Protein AF-0000000080666700 (afdb_homodimer)

Foldseek 3Di:
DVLVVLVVQLVVDPDPVSVVVSVVCSVVVVCVVLVVQVVPDPDPVSCVVSVVVVVVVVVVVVVVVVVVVVVLVVVQVVLVVVLCVLVVDDPVCCVVVVVLCCCVPPVVVVVCVLQVPPVPPPDPPPPPDDPDDDDDDPPVVPPPNSPRPCSVVVCVVSVVVSVD/DVLVVLVVQLVVDPDPVSVVVSVVCSVVVVCVV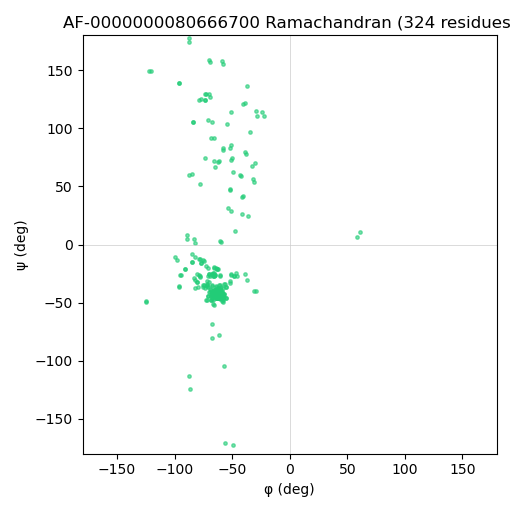LVVQVVPDPDPVSCVVSVVVVVVVVVVVVVVVVVVVVVLVVVQVVLVVVLVVLVVDDPVCCVVVVVLCCCVPPVVVVVCVLQVPPVPDPPDPPPPPPDDDDDDPPPVVPPPNSPNPCSVVVCVVSVVVSVD

Solvent-accessible surface area (backbone atoms only — not comparable to full-atom values): 18292 Å² total; per-residue (Å²): 114,80,46,54,57,29,54,53,50,33,71,71,47,87,47,62,69,58,34,54,50,24,42,52,48,27,26,49,48,51,29,50,53,52,44,51,52,57,69,67,40,87,47,79,76,54,44,50,60,53,46,52,50,53,41,53,51,45,49,52,41,49,53,50,41,52,53,30,49,53,43,43,58,49,36,51,46,43,44,39,41,50,38,26,54,61,66,52,48,58,76,70,51,64,74,38,59,73,46,45,49,43,42,65,68,46,49,46,55,49,51,38,57,59,68,65,46,60,83,80,69,77,65,84,80,67,79,78,74,77,50,79,54,72,87,65,78,82,76,70,74,55,55,36,20,60,47,59,45,58,62,56,63,64,38,43,62,61,55,47,59,69,72,99,113,80,45,54,57,30,54,52,49,33,70,72,45,85,48,64,70,58,34,52,48,22,43,51,48,26,28,49,49,50,31,52,51,50,44,50,54,59,69,67,40,86,47,77,75,52,42,50,61,53,47,51,50,53,41,52,52,46,50,52,42,48,53,49,42,51,53,31,50,52,42,43,58,50,35,51,47,43,43,37,40,50,34,25,53,61,68,52,48,58,77,72,50,64,75,38,59,74,45,46,50,42,42,65,68,46,49,47,55,48,50,36,56,57,69,66,46,67,85,74,75,80,67,82,80,67,79,77,72,77,67,74,54,69,84,57,78,81,77,72,74,50,53,39,23,60,49,57,46,59,63,56,63,62,37,42,62,61,54,48,59,68,73,100

Secondary structure (DSSP, 8-state):
-THHHHHHHHHH---HHHHHHHHHHHHHHHHHHHHHHHHT--STTHHHHHHHHHHHHHHHHHHHHHHHHHHHHHHHHHHHHHHHHHHHS-GGGGG-HHHHHHIIIIIHHHHHHHHT--SS-----------------------------HHHHH-HHHHHHHH-/-THHHHHHHHHH---HHHHHHHHHHHHHHHHHHHHHHHHT--STTHHHHHHHHHHHHHHHHHHHHHHHHHHHHHHHHHHHHHHHHHHHS-GGGGG-HHHHHHIIIIIHHHHHHHHT--SS------------S----------------HHHHH-HHHHHHHH-

Radius of gyration: 23.57 Å; Cα contacts (8 Å, |Δi|>4): 306; chains: 2; bounding box: 50×78×48 Å

Organism: Caenorhabditis japonica (NCBI:txid281687)

Structure (mmCIF, N/CA/C/O backbone):
data_AF-0000000080666700-model_v1
#
loop_
_entity.id
_entity.type
_entity.pdbx_description
1 polymer 'Uncharacterized protein'
#
loop_
_atom_site.group_PDB
_atom_site.id
_atom_site.type_symbol
_atom_site.label_atom_id
_atom_site.label_alt_id
_atom_site.label_comp_id
_atom_site.label_asym_id
_atom_site.label_entity_id
_atom_site.label_seq_id
_atom_site.pdbx_PDB_ins_code
_atom_site.Cartn_x
_atom_site.Cartn_y
_atom_site.Cartn_z
_atom_site.occupancy
_atom_site.B_iso_or_equiv
_atom_site.auth_seq_id
_atom_site.auth_comp_id
_atom_site.auth_asym_id
_atom_site.auth_atom_id
_atom_site.pdbx_PDB_model_num
ATOM 1 N N . MET A 1 1 ? -13.984 17.953 2.918 1 67.75 1 MET A N 1
ATOM 2 C CA . MET A 1 1 ? -13.227 19.141 2.543 1 67.75 1 MET A CA 1
ATOM 3 C C . MET A 1 1 ? -12.789 19.078 1.082 1 67.75 1 MET A C 1
ATOM 5 O O . MET A 1 1 ? -12.797 18 0.479 1 67.75 1 MET A O 1
ATOM 9 N N . HIS A 1 2 ? -12.648 20.281 0.416 1 76.94 2 HIS A N 1
ATOM 10 C CA . HIS A 1 2 ? -12.414 20.469 -1.011 1 76.94 2 HIS A CA 1
ATOM 11 C C . HIS A 1 2 ? -11.242 19.625 -1.497 1 76.94 2 HIS A C 1
ATOM 13 O O . HIS A 1 2 ? -11.281 19.078 -2.604 1 76.94 2 HIS A O 1
ATOM 19 N N . PHE A 1 3 ? -10.352 19.344 -0.539 1 86.44 3 PHE A N 1
ATOM 20 C CA . PHE A 1 3 ? -9.164 18.672 -1.067 1 86.44 3 PHE A CA 1
ATOM 21 C C . PHE A 1 3 ? -9.438 17.203 -1.322 1 86.44 3 PHE A C 1
ATOM 23 O O . PHE A 1 3 ? -8.703 16.547 -2.068 1 86.44 3 PHE A O 1
ATOM 30 N N . GLN A 1 4 ? -10.602 16.656 -0.81 1 89.31 4 GLN A N 1
ATOM 31 C CA . GLN A 1 4 ? -10.961 15.25 -0.984 1 89.31 4 GLN A CA 1
ATOM 32 C C . GLN A 1 4 ? -11.242 14.93 -2.451 1 89.31 4 GLN A C 1
ATOM 34 O O . GLN A 1 4 ? -11.055 13.789 -2.891 1 89.31 4 GLN A O 1
ATOM 39 N N . ILE A 1 5 ? -11.656 16.016 -3.104 1 92.69 5 ILE A N 1
ATOM 40 C CA . ILE A 1 5 ? -11.945 15.828 -4.52 1 92.69 5 ILE A CA 1
ATOM 41 C C . ILE A 1 5 ? -10.648 15.523 -5.27 1 92.69 5 ILE A C 1
ATOM 43 O O . ILE A 1 5 ? -10.633 14.703 -6.191 1 92.69 5 ILE A O 1
ATOM 47 N N . TYR A 1 6 ? -9.547 16.156 -4.832 1 92.94 6 TYR A N 1
ATOM 48 C CA . TYR A 1 6 ? -8.266 15.945 -5.496 1 92.94 6 TYR A CA 1
ATOM 49 C C . TYR A 1 6 ? -7.719 14.555 -5.191 1 92.94 6 TYR A C 1
ATOM 51 O O . TYR A 1 6 ? -7.125 13.914 -6.059 1 92.94 6 TYR A O 1
ATOM 59 N N . LYS A 1 7 ? -7.98 14.078 -4.008 1 91 7 LYS A N 1
ATOM 60 C CA . LYS A 1 7 ? -7.578 12.727 -3.645 1 91 7 LYS A CA 1
ATOM 61 C C . LYS A 1 7 ? -8.312 11.688 -4.496 1 91 7 LYS A C 1
ATOM 63 O O . LYS A 1 7 ? -7.707 10.719 -4.957 1 91 7 LYS A O 1
ATOM 68 N N . ARG A 1 8 ? -9.594 11.906 -4.652 1 91 8 ARG A N 1
ATOM 69 C CA . ARG A 1 8 ? -10.406 11 -5.457 1 91 8 ARG A CA 1
ATOM 70 C C . ARG A 1 8 ? -9.945 10.984 -6.91 1 91 8 ARG A C 1
ATOM 72 O O . ARG A 1 8 ? -9.828 9.922 -7.52 1 91 8 ARG A O 1
ATOM 79 N N . LEU A 1 9 ? -9.641 12.195 -7.426 1 92.06 9 LEU A N 1
ATOM 80 C CA . LEU A 1 9 ? -9.18 12.305 -8.805 1 92.06 9 LEU A CA 1
ATOM 81 C C . LEU A 1 9 ? -7.828 11.633 -8.992 1 92.06 9 LEU A C 1
ATOM 83 O O . LEU A 1 9 ? -7.582 10.984 -10.008 1 92.06 9 LEU A O 1
ATOM 87 N N . TYR A 1 10 ? -6.98 11.82 -7.988 1 91.12 10 TYR A N 1
ATOM 88 C CA . TYR A 1 10 ? -5.684 11.156 -7.996 1 91.12 10 TYR A CA 1
ATOM 89 C C . TYR A 1 10 ? -5.844 9.648 -8.148 1 91.12 10 TYR A C 1
ATOM 91 O O . TYR A 1 10 ? -5.164 9.031 -8.969 1 91.12 10 TYR A O 1
ATOM 99 N N . GLY A 1 11 ? -6.777 9.094 -7.367 1 88.12 11 GLY A N 1
ATOM 100 C CA . GLY A 1 11 ? -6.988 7.656 -7.391 1 88.12 11 GLY A CA 1
ATOM 101 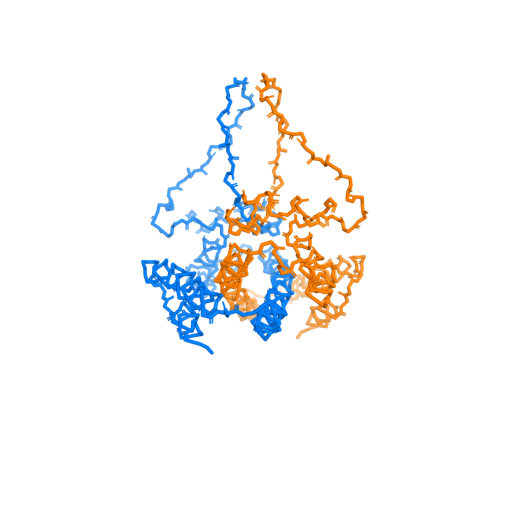C C . GLY A 1 11 ? -7.613 7.164 -8.68 1 88.12 11 GLY A C 1
ATOM 102 O O . GLY A 1 11 ? -7.41 6.016 -9.078 1 88.12 11 GLY A O 1
ATOM 103 N N . LYS A 1 12 ? -8.32 7.953 -9.383 1 88.81 12 LYS A N 1
ATOM 104 C CA . LYS A 1 12 ? -9.07 7.562 -10.57 1 88.81 12 LYS A CA 1
ATOM 105 C C . LYS A 1 12 ? -8.227 7.738 -11.836 1 88.81 12 LYS A C 1
ATOM 107 O O . LYS A 1 12 ? -8.555 7.188 -12.883 1 88.81 12 LYS A O 1
ATOM 112 N N . SER A 1 13 ? -7.191 8.578 -11.734 1 89.88 13 SER A N 1
ATOM 113 C CA . SER A 1 13 ? -6.41 8.914 -12.922 1 89.88 13 SER A CA 1
ATOM 114 C C . SER A 1 13 ? -5.16 8.047 -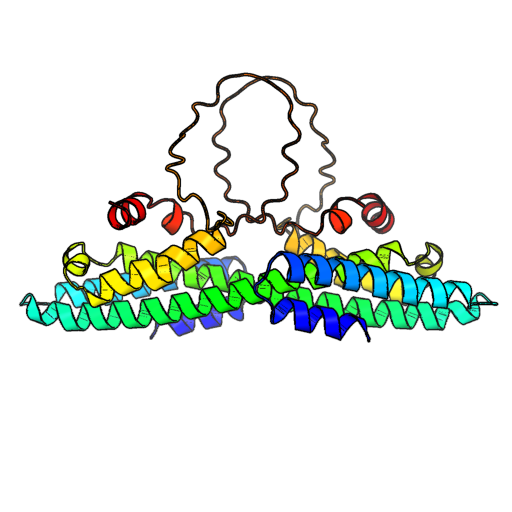13.023 1 89.88 13 SER A C 1
ATOM 116 O O . SER A 1 13 ? -4.5 7.781 -12.016 1 89.88 13 SER A O 1
ATOM 118 N N . GLU A 1 14 ? -4.879 7.641 -14.18 1 83.5 14 GLU A N 1
ATOM 119 C CA . GLU A 1 14 ? -3.645 6.906 -14.438 1 83.5 14 GLU A CA 1
ATOM 120 C C . GLU A 1 14 ? -2.572 7.824 -15.023 1 83.5 14 GLU A C 1
ATOM 122 O O . GLU A 1 14 ? -1.395 7.461 -15.062 1 83.5 14 GLU A O 1
ATOM 127 N N . GLU A 1 15 ? -2.928 9.023 -15.406 1 87.06 15 GLU A N 1
ATOM 128 C CA . GLU A 1 15 ? -1.996 9.969 -16 1 87.06 15 GLU A CA 1
ATOM 129 C C . GLU A 1 15 ? -1.123 10.641 -14.945 1 87.06 15 GLU A C 1
ATOM 131 O O . GLU A 1 15 ? -1.633 11.305 -14.047 1 87.06 15 GLU A O 1
ATOM 136 N N . GLU A 1 16 ? 0.163 10.492 -15.18 1 82.81 16 GLU A N 1
ATOM 137 C CA . GLU A 1 16 ? 1.125 11.008 -14.211 1 82.81 16 GLU A CA 1
ATOM 138 C C . GLU A 1 16 ? 0.969 12.516 -14.031 1 82.81 16 GLU A C 1
ATOM 140 O O . GLU A 1 16 ? 1.035 13.016 -12.906 1 82.81 16 GLU A O 1
ATOM 145 N N . ARG A 1 17 ? 0.781 13.148 -15.133 1 88.88 17 ARG A N 1
ATOM 146 C CA . ARG A 1 17 ? 0.639 14.594 -15.055 1 88.88 17 ARG A CA 1
ATOM 147 C C . ARG A 1 17 ? -0.549 14.984 -14.18 1 88.88 17 ARG A C 1
ATOM 149 O O . ARG A 1 17 ? -0.465 15.93 -13.391 1 88.88 17 ARG A O 1
ATOM 156 N N . VAL A 1 18 ? -1.63 14.273 -14.391 1 94.81 18 VAL A N 1
ATOM 157 C CA . VAL A 1 18 ? -2.838 14.539 -13.617 1 94.81 18 VAL A CA 1
ATOM 158 C C . VAL A 1 18 ? -2.598 14.203 -12.148 1 94.81 18 VAL A C 1
ATOM 160 O O . VAL A 1 18 ? -2.971 14.977 -11.258 1 94.81 18 VAL A O 1
ATOM 163 N N . ARG A 1 19 ? -1.881 13.141 -11.867 1 89.75 19 ARG A N 1
ATOM 164 C CA . ARG A 1 19 ? -1.611 12.703 -10.5 1 89.75 19 ARG A CA 1
ATOM 165 C C . ARG A 1 19 ? -0.717 13.695 -9.773 1 89.75 19 ARG A C 1
ATOM 167 O O . ARG A 1 19 ? -0.975 14.039 -8.617 1 89.75 19 ARG A O 1
ATOM 174 N N . VAL A 1 20 ? 0.26 14.195 -10.484 1 91 20 VAL A N 1
ATOM 175 C CA . VAL A 1 20 ? 1.157 15.195 -9.914 1 91 20 VAL A CA 1
ATOM 176 C C . VAL A 1 20 ? 0.383 16.484 -9.625 1 91 20 VAL A C 1
ATOM 178 O O . VAL A 1 20 ? 0.54 17.078 -8.555 1 91 20 VAL A O 1
ATOM 181 N N . ALA A 1 21 ? -0.475 16.906 -10.547 1 95 21 ALA A N 1
ATOM 182 C CA . ALA A 1 21 ? -1.292 18.094 -10.367 1 95 21 ALA A CA 1
ATOM 183 C C . ALA A 1 21 ? -2.227 17.953 -9.172 1 95 21 ALA A C 1
ATOM 185 O O . ALA A 1 21 ? -2.443 18.906 -8.422 1 95 21 ALA A O 1
ATOM 186 N N . CYS A 1 22 ? -2.785 16.734 -9.047 1 94.06 22 CYS A N 1
ATOM 187 C CA . CYS A 1 22 ? -3.693 16.484 -7.938 1 94.06 22 CYS A CA 1
ATOM 188 C C . CYS A 1 22 ? -2.967 16.594 -6.602 1 94.06 22 CYS A C 1
ATOM 190 O O . CYS A 1 22 ? -3.494 17.172 -5.652 1 94.06 22 CYS A O 1
ATOM 192 N N . ARG A 1 23 ? -1.753 16.078 -6.508 1 90.94 23 ARG A N 1
ATOM 193 C CA . ARG A 1 23 ? -0.972 16.172 -5.281 1 90.94 23 ARG A CA 1
ATOM 194 C C . ARG A 1 23 ? -0.66 17.609 -4.938 1 90.94 23 ARG A C 1
ATOM 196 O O . ARG A 1 23 ? -0.834 18.047 -3.793 1 90.94 23 ARG A O 1
ATOM 203 N N . ALA A 1 24 ? -0.222 18.406 -5.914 1 93.56 24 ALA A N 1
ATOM 204 C CA . ALA A 1 24 ? 0.064 19.828 -5.711 1 93.56 24 ALA A CA 1
ATOM 205 C C . ALA A 1 24 ? -1.19 20.578 -5.277 1 93.56 24 ALA A C 1
ATOM 207 O O . ALA A 1 24 ? -1.148 21.375 -4.34 1 93.56 24 ALA A O 1
ATOM 208 N N . ALA A 1 25 ? -2.295 20.312 -5.941 1 95.94 25 ALA A N 1
ATOM 209 C CA . ALA A 1 25 ? -3.555 20.984 -5.625 1 95.94 25 ALA A CA 1
ATOM 210 C C . ALA A 1 25 ? -4.008 20.656 -4.207 1 95.94 25 ALA A C 1
ATOM 212 O O . ALA A 1 25 ? -4.57 21.5 -3.516 1 95.94 25 ALA A O 1
ATOM 213 N N . THR A 1 26 ? -3.848 19.406 -3.781 1 94.62 26 THR A N 1
ATOM 214 C CA . THR A 1 26 ? -4.18 19.016 -2.418 1 94.62 26 THR A CA 1
ATOM 215 C C . THR A 1 26 ? -3.398 19.844 -1.406 1 94.62 26 THR A C 1
ATOM 217 O O . THR A 1 26 ? -3.982 20.438 -0.498 1 94.62 26 THR A O 1
ATOM 220 N N . THR A 1 27 ? -2.082 19.953 -1.664 1 92.69 27 THR A N 1
ATOM 221 C CA . THR A 1 27 ? -1.215 20.703 -0.764 1 92.69 27 THR A CA 1
ATOM 222 C C . THR A 1 27 ? -1.578 22.188 -0.775 1 92.69 27 THR A C 1
ATOM 224 O O . THR A 1 27 ? -1.715 22.797 0.282 1 92.69 27 THR A O 1
ATOM 227 N N . GLN A 1 28 ? -1.821 22.672 -1.905 1 95.19 28 GLN A N 1
ATOM 228 C CA . GLN A 1 28 ? -2.121 24.094 -2.055 1 95.19 28 GLN A CA 1
ATOM 229 C C . GLN A 1 28 ? -3.469 24.438 -1.428 1 95.19 28 GLN A C 1
ATOM 231 O O . GLN A 1 28 ? -3.6 25.453 -0.75 1 95.19 28 GLN A O 1
ATOM 236 N N . SER A 1 29 ? -4.441 23.688 -1.712 1 96.5 29 SER A N 1
ATOM 237 C CA . SER A 1 29 ? -5.785 23.922 -1.192 1 96.5 29 SER A CA 1
ATOM 238 C C . SER A 1 29 ? -5.801 23.891 0.332 1 96.5 29 SER A C 1
ATOM 240 O O . SER A 1 29 ? -6.398 24.766 0.969 1 96.5 29 SER A O 1
ATOM 242 N N . LEU A 1 30 ? -5.164 22.969 0.904 1 95.31 30 LEU A N 1
ATOM 243 C CA . LEU A 1 30 ? -5.125 22.812 2.354 1 95.31 30 LEU A CA 1
ATOM 244 C C . LEU A 1 30 ? -4.367 23.953 3.004 1 95.31 30 LEU A C 1
ATOM 246 O O . LEU A 1 30 ? -4.84 24.547 3.975 1 95.31 30 LEU A O 1
ATOM 250 N N . SER A 1 31 ? -3.213 24.266 2.434 1 94.25 31 SER A N 1
ATOM 251 C CA . SER A 1 31 ? -2.402 25.359 2.969 1 94.25 31 SER A CA 1
ATOM 252 C C . SER A 1 31 ? -3.156 26.688 2.92 1 94.25 31 SER A C 1
ATOM 254 O O . SER A 1 31 ? -3.184 27.422 3.904 1 94.25 31 SER A O 1
ATOM 256 N N . ALA A 1 32 ? -3.762 26.938 1.746 1 96.19 32 ALA A N 1
ATOM 257 C CA . ALA A 1 32 ? -4.512 28.172 1.592 1 96.19 32 ALA A CA 1
ATOM 258 C C . ALA A 1 32 ? -5.676 28.25 2.574 1 96.19 32 ALA A C 1
ATOM 260 O O . ALA A 1 32 ? -5.906 29.281 3.209 1 96.19 32 ALA A O 1
ATOM 261 N N . TYR A 1 33 ? -6.441 27.203 2.713 1 96.31 33 TYR A N 1
ATOM 262 C CA . TYR A 1 33 ? -7.609 27.156 3.582 1 96.31 33 TYR A CA 1
ATOM 263 C C . TYR A 1 33 ? -7.234 27.453 5.027 1 96.31 33 TYR A C 1
ATOM 265 O O . TYR A 1 33 ? -7.824 28.344 5.652 1 96.31 33 TYR A O 1
ATOM 273 N N . PHE A 1 34 ? -6.223 26.812 5.531 1 95.25 34 PHE A N 1
ATOM 274 C CA . PHE A 1 34 ? -5.891 26.984 6.941 1 95.25 34 PHE A CA 1
ATOM 275 C C . PHE A 1 34 ? -5.109 28.266 7.164 1 95.25 34 PHE A C 1
ATOM 277 O O . PHE A 1 34 ? -5.254 28.922 8.203 1 95.25 34 PHE A O 1
ATOM 284 N N . SER A 1 35 ? -4.266 28.688 6.152 1 95.56 35 SER A N 1
ATOM 285 C CA . SER A 1 35 ? -3.637 30 6.254 1 95.56 35 SER A CA 1
ATOM 286 C C . SER A 1 35 ? -4.68 31.109 6.398 1 95.56 35 SER A C 1
ATOM 288 O O . SER A 1 35 ? -4.527 32 7.227 1 95.56 35 SER A O 1
ATOM 290 N N . ASN A 1 36 ? -5.734 30.984 5.602 1 95.94 36 ASN A N 1
ATOM 291 C CA . ASN A 1 36 ? -6.82 31.969 5.652 1 95.94 36 ASN A CA 1
ATOM 292 C C . ASN A 1 36 ? -7.555 31.922 6.992 1 95.94 36 ASN A C 1
ATOM 294 O O . ASN A 1 36 ? -7.934 32.969 7.535 1 95.94 36 ASN A O 1
ATOM 298 N N . ARG A 1 37 ? -7.742 30.75 7.484 1 94.5 37 ARG A N 1
ATOM 299 C CA . ARG A 1 37 ? -8.422 30.594 8.766 1 94.5 37 ARG A CA 1
ATOM 300 C C . ARG A 1 37 ? -7.594 31.188 9.898 1 94.5 37 ARG A C 1
ATOM 302 O O . ARG A 1 37 ? -8.125 31.875 10.781 1 94.5 37 ARG A O 1
ATOM 309 N N . TYR A 1 38 ? -6.312 30.953 9.883 1 94.19 38 TYR A N 1
ATOM 310 C CA . TYR A 1 38 ? -5.434 31.516 10.898 1 94.19 38 TYR A CA 1
ATOM 311 C C . TYR A 1 38 ? -5.398 33.031 10.812 1 94.19 38 TYR A C 1
ATOM 313 O O . TYR A 1 38 ? -5.402 33.719 11.836 1 94.19 38 TYR A O 1
ATOM 321 N N . ALA A 1 39 ? -5.375 33.531 9.594 1 94.56 39 ALA A N 1
ATOM 322 C CA . ALA A 1 39 ? -5.328 34.969 9.367 1 94.56 39 ALA A CA 1
ATOM 323 C C . ALA A 1 39 ? -6.609 35.656 9.859 1 94.56 39 ALA A C 1
ATOM 325 O O . ALA A 1 39 ? -6.59 36.812 10.258 1 94.56 39 ALA A O 1
ATOM 326 N N . ALA A 1 40 ? -7.695 34.906 9.883 1 95.06 40 ALA A N 1
ATOM 327 C CA . ALA A 1 40 ? -8.992 35.469 10.266 1 95.06 40 ALA A CA 1
ATOM 328 C C . ALA A 1 40 ? -9.164 35.469 11.781 1 95.06 40 ALA A C 1
ATOM 330 O O . ALA A 1 40 ? -10.117 36.062 12.305 1 95.06 40 ALA A O 1
ATOM 331 N N . CYS A 1 41 ? -8.203 34.812 12.445 1 93.19 41 CYS A N 1
ATOM 332 C CA . CYS A 1 41 ? -8.289 34.781 13.898 1 93.19 41 CYS A CA 1
ATOM 333 C C . CYS A 1 41 ? -7.914 36.125 14.492 1 93.19 41 CYS A C 1
ATOM 335 O O . CYS A 1 41 ? -6.84 36.656 14.195 1 93.19 41 CYS A O 1
ATOM 337 N N . GLU A 1 42 ? -8.789 36.75 15.305 1 91.62 42 GLU A N 1
ATOM 338 C CA . GLU A 1 42 ? -8.562 38.062 15.922 1 91.62 42 GLU A CA 1
ATOM 339 C C . GLU A 1 42 ? -8.023 37.906 17.344 1 91.62 42 GLU A C 1
ATOM 341 O O . GLU A 1 42 ? -7.246 38.75 17.797 1 91.62 42 GLU A O 1
ATOM 346 N N . ALA A 1 43 ? -8.469 36.906 18.062 1 91 43 ALA A N 1
ATOM 347 C CA . ALA A 1 43 ? -8.031 36.625 19.438 1 91 43 ALA A CA 1
ATOM 348 C C . ALA A 1 43 ? -7.457 35.219 19.531 1 91 43 ALA A C 1
ATOM 350 O O . ALA A 1 43 ? -7.812 34.312 18.734 1 91 43 ALA A O 1
ATOM 351 N N . PRO A 1 44 ? -6.523 35.031 20.406 1 86.06 44 PRO A N 1
ATOM 352 C CA . PRO A 1 44 ? -5.922 33.719 20.578 1 86.06 44 PRO A CA 1
ATOM 353 C C . PRO A 1 44 ? -6.961 32.594 20.797 1 86.06 44 PRO A C 1
ATOM 355 O O . PRO A 1 44 ? -6.75 31.469 20.375 1 86.06 44 PRO A O 1
ATOM 358 N N . GLN A 1 45 ? -8.078 32.969 21.438 1 89.75 45 GLN A N 1
ATOM 359 C CA . GLN A 1 45 ? -9.117 31.984 21.719 1 89.75 45 GLN A CA 1
ATOM 360 C C . GLN A 1 45 ? -9.773 31.484 20.422 1 89.75 45 GLN A C 1
ATOM 362 O O . GLN A 1 45 ? -10.273 30.359 20.359 1 89.75 45 GLN A O 1
ATOM 367 N N . ASP A 1 46 ? -9.719 32.312 19.344 1 92.5 46 ASP A N 1
ATOM 368 C CA . ASP A 1 46 ? -10.305 31.969 18.062 1 92.5 46 ASP A CA 1
ATOM 369 C C . ASP A 1 46 ? -9.5 30.859 17.391 1 92.5 46 ASP A C 1
ATOM 371 O O . ASP A 1 46 ? -10.039 30.078 16.609 1 92.5 46 ASP A O 1
ATOM 375 N N . ALA A 1 47 ? -8.211 30.812 17.734 1 92.81 47 ALA A N 1
ATOM 376 C CA . ALA A 1 47 ? -7.301 29.859 17.094 1 92.81 47 ALA A CA 1
ATOM 377 C C . ALA A 1 47 ? -7.582 28.438 17.578 1 92.81 47 ALA A C 1
ATOM 379 O O . ALA A 1 47 ? -7.23 27.469 16.891 1 92.81 47 ALA A O 1
ATOM 380 N N . ILE A 1 48 ? -8.258 28.328 18.703 1 93.44 48 ILE A N 1
ATOM 381 C CA . ILE A 1 48 ? -8.523 27.016 19.297 1 93.44 48 ILE A CA 1
ATOM 382 C C . ILE A 1 48 ? -9.398 26.203 18.344 1 93.44 48 ILE A C 1
ATOM 384 O O . ILE A 1 48 ? -9.156 25.016 18.141 1 93.44 48 ILE A O 1
ATOM 388 N N . ALA A 1 49 ? -10.383 26.891 17.766 1 93.94 49 ALA A N 1
ATOM 389 C CA . ALA A 1 49 ? -11.258 26.219 16.812 1 93.94 49 ALA A CA 1
ATOM 390 C C . ALA A 1 49 ? -10.469 25.703 15.617 1 93.94 49 ALA A C 1
ATOM 392 O O . ALA A 1 49 ? -10.742 24.609 15.109 1 93.94 49 ALA A O 1
ATOM 393 N N . VAL A 1 50 ? -9.516 26.469 15.148 1 95 50 VAL A N 1
ATOM 394 C CA . VAL A 1 50 ? -8.68 26.062 14.016 1 95 50 VAL A CA 1
ATOM 395 C C . VAL A 1 50 ? -7.801 24.891 14.414 1 95 50 VAL A C 1
ATOM 397 O O . VAL A 1 50 ? -7.68 23.922 13.664 1 95 50 VAL A O 1
ATOM 400 N N . TYR A 1 51 ? -7.262 24.969 15.648 1 94.38 51 TYR A N 1
ATOM 401 C CA . TYR A 1 51 ? -6.434 23.875 16.141 1 94.38 51 TYR A CA 1
ATOM 402 C C . TYR A 1 51 ? -7.219 22.562 16.172 1 94.38 51 TYR A C 1
ATOM 404 O O . TYR A 1 51 ? -6.703 21.516 15.789 1 94.38 51 TYR A O 1
ATOM 412 N N . MET A 1 52 ? -8.414 22.656 16.578 1 94.94 52 MET A N 1
ATOM 413 C CA . MET A 1 52 ? -9.258 21.469 16.688 1 94.94 52 MET A CA 1
ATOM 414 C C . MET A 1 52 ? -9.531 20.891 15.297 1 94.94 52 MET A C 1
ATOM 416 O O . MET A 1 52 ? -9.484 19.672 15.117 1 94.94 52 MET A O 1
ATOM 420 N N . ASP A 1 53 ? -9.773 21.797 14.344 1 94.88 53 ASP A N 1
ATOM 421 C CA . ASP A 1 53 ? -10.047 21.328 12.984 1 94.88 53 ASP A CA 1
ATOM 422 C C . ASP A 1 53 ? -8.805 20.688 12.367 1 94.88 53 ASP A C 1
ATOM 424 O O . ASP A 1 53 ? -8.891 19.672 11.695 1 94.88 53 ASP A O 1
ATOM 428 N N . VAL A 1 54 ? -7.652 21.312 12.562 1 95.19 54 VAL A N 1
ATOM 429 C CA . VAL A 1 54 ? -6.391 20.766 12.07 1 95.19 54 VAL A CA 1
ATOM 430 C C . VAL A 1 54 ? -6.145 19.406 12.695 1 95.19 54 VAL A C 1
ATOM 432 O O . VAL A 1 54 ? -5.77 18.453 12.008 1 95.19 54 VAL A O 1
ATOM 435 N N . GLY A 1 55 ? -6.402 19.312 13.977 1 96 55 GLY A N 1
ATOM 436 C CA . GLY A 1 55 ? -6.195 18.062 14.68 1 96 55 GLY A CA 1
ATOM 437 C C . GLY A 1 55 ? -7.07 16.938 14.156 1 96 55 GLY A C 1
ATOM 438 O O . GLY A 1 55 ? -6.598 15.82 13.945 1 96 55 GLY A O 1
ATOM 439 N N . LYS A 1 56 ? -8.281 17.25 13.977 1 96.31 56 LYS A N 1
ATOM 440 C CA . LYS A 1 56 ? -9.227 16.266 13.477 1 96.31 56 LYS A CA 1
ATOM 441 C C . LYS A 1 56 ? -8.82 15.75 12.094 1 96.31 56 LYS A C 1
ATOM 443 O O . LYS A 1 56 ? -8.852 14.547 11.836 1 96.31 56 LYS A O 1
ATOM 448 N N . LEU A 1 57 ? -8.469 16.672 11.273 1 95.62 57 LEU A N 1
ATOM 449 C CA . LEU A 1 57 ? -8.055 16.312 9.922 1 95.62 57 LEU A CA 1
ATOM 450 C C . LEU A 1 57 ? -6.77 15.5 9.938 1 95.62 57 LEU A C 1
ATOM 452 O O . LEU A 1 57 ? -6.648 14.508 9.211 1 95.62 57 LEU A O 1
ATOM 456 N N . LEU A 1 58 ? -5.891 15.898 10.766 1 94.31 58 LEU A N 1
ATOM 457 C CA . LEU A 1 58 ? -4.621 15.188 10.898 1 94.31 58 LEU A CA 1
ATOM 458 C C . LEU A 1 58 ? -4.848 13.758 11.375 1 94.31 58 LEU A C 1
ATOM 460 O O . LEU A 1 58 ? -4.246 12.82 10.844 1 94.31 58 LEU A O 1
ATOM 464 N N . GLU A 1 59 ? -5.691 13.648 12.289 1 96.38 59 GLU A N 1
ATOM 465 C CA . GLU A 1 59 ? -6.016 12.32 12.805 1 96.38 59 GLU A CA 1
ATOM 466 C C . GLU A 1 59 ? -6.602 11.43 11.711 1 96.38 59 GLU A C 1
ATOM 468 O O . GLU A 1 59 ? -6.234 10.258 11.594 1 96.38 59 GLU A O 1
ATOM 473 N N . GLU A 1 60 ? -7.48 11.93 10.953 1 95.44 60 GLU A N 1
ATOM 474 C CA . GLU A 1 60 ? -8.094 11.195 9.852 1 95.44 60 GLU A CA 1
ATOM 475 C C . GLU A 1 60 ? -7.055 10.773 8.82 1 95.44 60 GLU A C 1
ATOM 477 O O . GLU A 1 60 ? -7.09 9.656 8.32 1 95.44 60 GLU A O 1
ATOM 482 N N . LEU A 1 61 ? -6.207 11.664 8.5 1 93.94 61 LEU A N 1
ATOM 483 C CA . LEU A 1 61 ? -5.16 11.383 7.523 1 93.94 61 LEU A CA 1
ATOM 484 C C . LEU A 1 61 ? -4.207 10.312 8.039 1 93.94 61 LEU A C 1
ATOM 486 O O . LEU A 1 61 ? -3.785 9.438 7.285 1 93.94 61 LEU A O 1
ATOM 490 N N . CYS A 1 62 ? -3.912 10.398 9.352 1 92.25 62 CYS A N 1
ATOM 491 C CA . CYS A 1 62 ? -3.047 9.383 9.938 1 92.25 62 CYS A CA 1
ATOM 492 C C . CYS A 1 62 ? -3.701 8.008 9.875 1 92.25 62 CYS A C 1
ATOM 494 O O . CYS A 1 62 ? -3.047 7.016 9.547 1 92.25 62 CYS A O 1
ATOM 496 N N . ALA A 1 63 ? -4.953 7.996 10.188 1 93.5 63 ALA A N 1
ATOM 497 C CA . ALA A 1 63 ? -5.695 6.742 10.125 1 93.5 63 ALA A CA 1
ATOM 498 C C . ALA A 1 63 ? -5.688 6.176 8.703 1 93.5 63 ALA A C 1
ATOM 500 O O . ALA A 1 63 ? -5.551 4.965 8.516 1 93.5 63 ALA A O 1
ATOM 501 N N . GLU A 1 64 ? -5.789 7.023 7.738 1 90.81 64 GLU A N 1
ATOM 502 C CA . GLU A 1 64 ? -5.762 6.629 6.332 1 90.81 64 GLU A CA 1
ATOM 503 C C . GLU A 1 64 ? -4.418 6.02 5.957 1 90.81 64 GLU A C 1
ATOM 505 O O . GLU A 1 64 ? -4.363 4.973 5.309 1 90.81 64 GLU A O 1
ATOM 510 N N . VAL A 1 65 ? -3.404 6.613 6.328 1 88.38 65 VAL A N 1
ATOM 511 C CA . VAL A 1 65 ? -2.055 6.168 5.996 1 88.38 65 VAL A CA 1
ATOM 512 C C . VAL A 1 65 ? -1.767 4.836 6.688 1 88.38 65 VAL A C 1
ATOM 514 O O . VAL A 1 65 ? -1.161 3.941 6.094 1 88.38 65 VAL A O 1
ATOM 517 N N . GLU A 1 66 ? -2.197 4.742 7.898 1 88.25 66 GLU A N 1
ATOM 518 C CA . GLU A 1 66 ? -2.025 3.488 8.625 1 88.25 66 GLU A CA 1
ATOM 519 C C . GLU A 1 66 ? -2.707 2.332 7.895 1 88.25 66 GLU A C 1
ATOM 521 O O . GLU A 1 66 ? -2.135 1.249 7.766 1 88.25 66 GLU A O 1
ATOM 526 N N . GLN A 1 67 ? -3.875 2.582 7.473 1 88 67 GLN A N 1
ATOM 527 C CA . GLN A 1 67 ? -4.625 1.566 6.742 1 88 67 GLN A CA 1
ATOM 528 C C . GLN A 1 67 ? -3.92 1.185 5.445 1 88 67 GLN A C 1
ATOM 530 O O . GLN A 1 67 ? -3.803 0.001 5.121 1 88 67 GLN A O 1
ATOM 535 N N . MET A 1 68 ? -3.463 2.172 4.695 1 83.69 68 MET A N 1
ATOM 536 C CA . MET A 1 68 ? -2.756 1.941 3.438 1 83.69 68 MET A CA 1
ATOM 537 C C . MET A 1 68 ? -1.455 1.183 3.676 1 83.69 68 MET A C 1
ATOM 539 O O . MET A 1 68 ? -1.079 0.321 2.879 1 83.69 68 MET A O 1
ATOM 543 N N . SER A 1 69 ? -0.801 1.528 4.766 1 80.31 69 SER A N 1
ATOM 544 C CA . SER A 1 69 ? 0.452 0.863 5.105 1 80.31 69 SER A CA 1
ATOM 545 C C . SER A 1 69 ? 0.228 -0.612 5.418 1 80.31 69 SER A C 1
ATOM 547 O O . SER A 1 69 ? 1.037 -1.462 5.043 1 80.31 69 SER A O 1
ATOM 549 N N . SER A 1 70 ? -0.817 -0.877 6.105 1 83.56 70 SER A N 1
ATOM 550 C CA . SER A 1 70 ? -1.146 -2.262 6.434 1 83.56 70 SER A CA 1
ATOM 551 C C . SER A 1 70 ? -1.399 -3.08 5.172 1 83.56 70 SER A C 1
ATOM 553 O O . SER A 1 70 ? -0.979 -4.234 5.078 1 83.56 70 SER A O 1
ATOM 555 N N . SER A 1 71 ? -2.068 -2.484 4.27 1 81.94 71 SER A N 1
ATOM 556 C CA . SER A 1 71 ? -2.316 -3.146 2.994 1 81.94 71 SER A CA 1
ATOM 557 C C . SER A 1 71 ? -1.011 -3.439 2.262 1 81.94 71 SER A C 1
ATOM 559 O O . SER A 1 71 ? -0.859 -4.5 1.652 1 81.94 71 SER A O 1
ATOM 561 N N . HIS A 1 72 ? -0.191 -2.604 2.354 1 74.75 72 HIS A N 1
ATOM 562 C CA . HIS A 1 72 ? 1.105 -2.754 1.702 1 74.75 72 HIS A CA 1
ATOM 563 C C . HIS A 1 72 ? 1.882 -3.932 2.285 1 74.75 72 HIS A C 1
ATOM 565 O O . HIS A 1 72 ? 2.516 -4.688 1.547 1 74.75 72 HIS A O 1
ATOM 571 N N . GLU A 1 73 ? 1.842 -4.016 3.561 1 78.62 73 GLU A N 1
ATOM 572 C CA . GLU A 1 73 ? 2.531 -5.133 4.195 1 78.62 73 GLU A CA 1
ATOM 573 C C . GLU A 1 73 ? 1.96 -6.469 3.729 1 78.62 73 GLU A C 1
ATOM 575 O O . GLU A 1 73 ? 2.697 -7.445 3.578 1 78.62 73 GLU A O 1
ATOM 580 N N . GLN A 1 74 ? 0.77 -6.457 3.525 1 84.94 74 GLN A N 1
ATOM 581 C CA . GLN A 1 74 ? 0.114 -7.672 3.051 1 84.94 74 GLN A CA 1
ATOM 582 C C . GLN A 1 74 ? 0.566 -8.023 1.636 1 84.94 74 GLN A C 1
ATOM 584 O O . GLN A 1 74 ? 0.523 -9.188 1.236 1 84.94 74 GLN A O 1
ATOM 589 N N . CYS A 1 75 ? 0.987 -7.07 0.902 1 84.94 75 CYS A N 1
ATOM 590 C CA . CYS A 1 75 ? 1.498 -7.277 -0.448 1 84.94 75 CYS A CA 1
ATOM 591 C C . CYS A 1 75 ? 2.709 -8.203 -0.436 1 84.94 75 CYS A C 1
ATOM 593 O O . CYS A 1 75 ? 2.908 -8.984 -1.368 1 84.94 75 CYS A O 1
ATOM 595 N N . LEU A 1 76 ? 3.426 -8.242 0.646 1 83.5 76 LEU A N 1
ATOM 596 C CA . LEU A 1 76 ? 4.621 -9.078 0.766 1 83.5 76 LEU A CA 1
ATOM 597 C C . LEU A 1 76 ? 4.262 -10.555 0.708 1 83.5 76 LEU A C 1
ATOM 599 O O . LEU A 1 76 ? 4.941 -11.336 0.042 1 83.5 76 LEU A O 1
ATOM 603 N N . VAL A 1 77 ? 3.221 -10.883 1.332 1 90.62 77 VAL A N 1
ATOM 604 C CA . VAL A 1 77 ? 2.773 -12.273 1.35 1 90.62 77 VAL A CA 1
ATOM 605 C C . VAL A 1 77 ? 2.33 -12.688 -0.051 1 90.62 77 VAL A C 1
ATOM 607 O O . VAL A 1 77 ? 2.637 -13.797 -0.501 1 90.62 77 VAL A O 1
ATOM 610 N N . SER A 1 78 ? 1.621 -11.797 -0.699 1 91.69 78 SER A N 1
ATOM 611 C CA . SER A 1 78 ? 1.175 -12.078 -2.059 1 91.69 78 SER A CA 1
ATOM 612 C C . SER A 1 78 ? 2.357 -12.219 -3.012 1 91.69 78 SER A C 1
ATOM 614 O O . SER A 1 78 ? 2.35 -13.078 -3.895 1 91.69 78 SER A O 1
ATOM 616 N N . LEU A 1 79 ? 3.352 -11.477 -2.797 1 86.88 79 LEU A N 1
ATOM 617 C CA . LEU A 1 79 ? 4.559 -11.562 -3.613 1 86.88 79 LEU A CA 1
ATOM 618 C C . LEU A 1 79 ? 5.305 -12.867 -3.342 1 86.88 79 LEU A C 1
ATOM 620 O O . LEU A 1 79 ? 5.777 -13.523 -4.273 1 86.88 79 LEU A O 1
ATOM 624 N N . ASP A 1 80 ? 5.383 -13.25 -2.137 1 88.81 80 ASP A N 1
ATOM 625 C CA . ASP A 1 80 ? 5.938 -14.547 -1.781 1 88.81 80 ASP A CA 1
ATOM 626 C C . ASP A 1 80 ? 5.172 -15.68 -2.469 1 88.81 80 ASP A C 1
ATOM 628 O O . ASP A 1 80 ? 5.773 -16.625 -2.977 1 88.81 80 ASP A O 1
ATOM 632 N N . ALA A 1 81 ? 3.908 -15.523 -2.4 1 93.06 81 ALA A N 1
ATOM 633 C CA . ALA A 1 81 ? 3.055 -16.531 -3.021 1 93.06 81 ALA A CA 1
ATOM 634 C C . ALA A 1 81 ? 3.303 -16.609 -4.523 1 93.06 81 ALA A C 1
ATOM 636 O O . ALA A 1 81 ? 3.414 -17.703 -5.086 1 93.06 81 ALA A O 1
ATOM 637 N N . ILE A 1 82 ? 3.373 -15.562 -5.223 1 91.56 82 ILE A N 1
ATOM 638 C CA . ILE A 1 82 ? 3.67 -15.508 -6.648 1 91.56 82 ILE A CA 1
ATOM 639 C C . ILE A 1 82 ? 5.02 -16.172 -6.922 1 91.56 82 ILE A C 1
ATOM 641 O O . ILE A 1 82 ? 5.137 -17.016 -7.812 1 91.56 82 ILE A O 1
ATOM 645 N N . CYS A 1 83 ? 5.977 -15.859 -6.121 1 86.44 83 CYS A N 1
ATOM 646 C CA . CYS A 1 83 ? 7.312 -16.422 -6.27 1 86.44 83 CYS A CA 1
ATOM 647 C C . CYS A 1 83 ? 7.285 -17.938 -6.078 1 86.44 83 CYS A C 1
ATOM 649 O O . CYS A 1 83 ? 7.906 -18.672 -6.844 1 86.44 83 CYS A O 1
ATOM 651 N N . ALA A 1 84 ? 6.625 -18.375 -5.082 1 91.56 84 ALA A N 1
ATOM 652 C CA . ALA A 1 84 ? 6.508 -19.797 -4.824 1 91.56 84 ALA A CA 1
ATOM 653 C C . ALA A 1 84 ? 5.887 -20.531 -6.016 1 91.56 84 ALA A C 1
ATOM 655 O O . ALA A 1 84 ? 6.367 -21.578 -6.426 1 91.56 84 ALA A O 1
ATOM 656 N N . LEU A 1 85 ? 4.805 -19.953 -6.617 1 93.31 85 LEU A N 1
ATOM 657 C CA . LEU A 1 85 ? 4.141 -20.547 -7.773 1 93.31 85 LEU A CA 1
ATOM 658 C C . LEU A 1 85 ? 5.094 -20.641 -8.961 1 93.31 85 LEU A C 1
ATOM 660 O O . LEU A 1 85 ? 5.188 -21.703 -9.602 1 93.31 85 LEU A O 1
ATOM 664 N N . LEU A 1 86 ? 5.82 -19.609 -9.188 1 87.31 86 LEU A N 1
ATOM 665 C CA . LEU A 1 86 ? 6.719 -19.547 -10.336 1 87.31 86 LEU A CA 1
ATOM 666 C C . LEU A 1 86 ? 7.91 -20.469 -10.141 1 87.31 86 LEU A C 1
ATOM 668 O O . LEU A 1 86 ? 8.383 -21.094 -11.094 1 87.31 86 LEU A O 1
ATOM 672 N N . THR A 1 87 ? 8.344 -20.562 -8.914 1 85.25 87 THR A N 1
ATOM 673 C CA . THR A 1 87 ? 9.5 -21.391 -8.609 1 85.25 87 THR A CA 1
ATOM 674 C C . THR A 1 87 ? 9.109 -22.875 -8.633 1 85.25 87 THR A C 1
ATOM 676 O O . THR A 1 87 ? 9.906 -23.719 -9.031 1 85.25 87 THR A O 1
ATOM 679 N N . THR A 1 88 ? 7.969 -23.156 -8.227 1 90.19 88 THR A N 1
ATOM 680 C CA . THR A 1 88 ? 7.508 -24.531 -8.125 1 90.19 88 THR A CA 1
ATOM 681 C C . THR A 1 88 ? 7.09 -25.062 -9.5 1 90.19 88 THR A C 1
ATOM 683 O O . THR A 1 88 ? 7.102 -26.266 -9.734 1 90.19 88 THR A O 1
ATOM 686 N N . SER A 1 89 ? 6.707 -24.203 -10.344 1 88.56 89 SER A N 1
ATOM 687 C CA . SER A 1 89 ? 6.254 -24.625 -11.664 1 88.56 89 SER A CA 1
ATOM 688 C C . SER A 1 89 ? 7.426 -25.062 -12.539 1 88.56 89 SER A C 1
ATOM 690 O O . SER A 1 89 ? 8.477 -24.422 -12.531 1 88.56 89 SER A O 1
ATOM 692 N N . ASN A 1 90 ? 7.348 -26.156 -13.117 1 78.12 90 ASN A N 1
ATOM 693 C CA . ASN A 1 90 ? 8.344 -26.656 -14.055 1 78.12 90 ASN A CA 1
ATOM 694 C C . ASN A 1 90 ? 8.328 -25.875 -15.359 1 78.12 90 ASN A C 1
ATOM 696 O O . ASN A 1 90 ? 7.324 -25.234 -15.695 1 78.12 90 ASN A O 1
ATOM 700 N N . LEU A 1 91 ? 9.438 -25.953 -16.047 1 78.69 91 LEU A N 1
ATOM 701 C CA . LEU A 1 91 ? 9.602 -25.188 -17.281 1 78.69 91 LEU A CA 1
ATOM 702 C C . LEU A 1 91 ? 8.609 -25.656 -18.344 1 78.69 91 LEU A C 1
ATOM 704 O O . LEU A 1 91 ? 8.336 -24.922 -19.297 1 78.69 91 LEU A O 1
ATOM 708 N N . LYS A 1 92 ? 8.102 -26.812 -18.188 1 82.62 92 LYS A N 1
ATOM 709 C CA . LYS A 1 92 ? 7.141 -27.344 -19.156 1 82.62 92 LYS A CA 1
ATOM 710 C C . LYS A 1 92 ? 5.875 -26.484 -19.188 1 82.62 92 LYS A C 1
ATOM 712 O O . LYS A 1 92 ? 5.129 -26.516 -20.156 1 82.62 92 LYS A O 1
ATOM 717 N N . ILE A 1 93 ? 5.605 -25.719 -18.141 1 89.44 93 ILE A N 1
ATOM 718 C CA . ILE A 1 93 ? 4.402 -24.891 -18.094 1 89.44 93 ILE A CA 1
ATOM 719 C C . ILE A 1 93 ? 4.484 -23.797 -19.156 1 89.44 93 ILE A C 1
ATOM 721 O O . ILE A 1 93 ? 3.461 -23.234 -19.547 1 89.44 93 ILE A O 1
ATOM 725 N N . LEU A 1 94 ? 5.672 -23.516 -19.625 1 86.31 94 LEU A N 1
ATOM 726 C CA . LEU A 1 94 ? 5.859 -22.453 -20.609 1 86.31 94 LEU A CA 1
ATOM 727 C C . LEU A 1 94 ? 5.395 -22.906 -21.984 1 86.31 94 LEU A C 1
ATOM 729 O O . LEU A 1 94 ? 5.273 -22.094 -22.906 1 86.31 94 LEU A O 1
ATOM 733 N N . THR A 1 95 ? 5.184 -24.203 -22.109 1 86 95 THR A N 1
ATOM 734 C CA . THR A 1 95 ? 4.598 -24.703 -23.344 1 86 95 THR A CA 1
ATOM 735 C C . THR A 1 95 ? 3.098 -24.438 -23.375 1 86 95 THR A C 1
ATOM 737 O O . THR A 1 95 ? 2.463 -24.562 -24.422 1 86 95 THR A O 1
ATOM 740 N N . HIS A 1 96 ? 2.455 -24.125 -22.25 1 90.06 96 HIS A N 1
ATOM 741 C CA . HIS A 1 96 ? 1.048 -23.766 -22.125 1 90.06 96 HIS A CA 1
ATOM 742 C C . HIS A 1 96 ? 0.826 -22.281 -22.406 1 90.06 96 HIS A C 1
ATOM 744 O O . HIS A 1 96 ? 1.041 -21.438 -21.531 1 90.06 96 HIS A O 1
ATOM 750 N N . GLN A 1 97 ? 0.27 -22.062 -23.578 1 91.5 97 GLN A N 1
ATOM 751 C CA . GLN A 1 97 ? 0.209 -20.703 -24.094 1 91.5 97 GLN A CA 1
ATOM 752 C C . GLN A 1 97 ? -0.593 -19.797 -23.172 1 91.5 97 GLN A C 1
ATOM 754 O O . GLN A 1 97 ? -0.203 -18.656 -22.922 1 91.5 97 GLN A O 1
ATOM 759 N N . PRO A 1 98 ? -1.702 -20.219 -22.656 1 92.38 98 PRO A N 1
ATOM 760 C CA . PRO A 1 98 ? -2.463 -19.359 -21.766 1 92.38 98 PRO A CA 1
ATOM 761 C C . PRO A 1 98 ? -1.643 -18.875 -20.562 1 92.38 98 PRO A C 1
ATOM 763 O O . PRO A 1 98 ? -1.804 -17.734 -20.109 1 92.38 98 PRO A O 1
ATOM 766 N N . PHE A 1 99 ? -0.774 -19.703 -20.094 1 91.25 99 PHE A N 1
ATOM 767 C CA . PHE A 1 99 ? 0.079 -19.297 -18.984 1 91.25 99 PHE A CA 1
ATOM 768 C C . PHE A 1 99 ? 1.107 -18.266 -19.438 1 91.25 99 PHE A C 1
ATOM 770 O O . PHE A 1 99 ? 1.353 -17.281 -18.75 1 91.25 99 PHE A O 1
ATOM 777 N N . VAL A 1 100 ? 1.696 -18.516 -20.547 1 89.12 100 VAL A N 1
ATOM 778 C CA . VAL A 1 100 ? 2.674 -17.578 -21.094 1 89.12 100 VAL A CA 1
ATOM 779 C C . VAL A 1 100 ? 2.021 -16.219 -21.297 1 89.12 100 VAL A C 1
ATOM 781 O O . VAL A 1 100 ? 2.611 -15.18 -20.969 1 89.12 100 VAL A O 1
ATOM 784 N N . ASN A 1 101 ? 0.811 -16.203 -21.812 1 90.31 101 ASN A N 1
ATOM 785 C CA . ASN A 1 101 ? 0.079 -14.961 -21.984 1 90.31 101 ASN A CA 1
ATOM 786 C C . ASN A 1 101 ? -0.109 -14.227 -20.656 1 90.31 101 ASN A C 1
ATOM 788 O O . ASN A 1 101 ? 0.01 -13 -20.594 1 90.31 101 ASN A O 1
ATOM 792 N N . LEU A 1 102 ? -0.399 -14.984 -19.641 1 91.88 102 LEU A N 1
ATOM 793 C CA . LEU A 1 102 ? -0.573 -14.414 -18.312 1 91.88 102 LEU A CA 1
ATOM 794 C C . LEU A 1 102 ? 0.715 -13.758 -17.828 1 91.88 102 LEU A C 1
ATOM 796 O O . LEU A 1 102 ? 0.682 -12.672 -17.234 1 91.88 102 LEU A O 1
ATOM 800 N N . LEU A 1 103 ? 1.843 -14.352 -18.062 1 87.5 103 LEU A N 1
ATOM 801 C CA . LEU A 1 103 ? 3.133 -13.797 -17.672 1 87.5 103 LEU A CA 1
ATOM 802 C C . LEU A 1 103 ? 3.367 -12.438 -18.328 1 87.5 103 LEU A C 1
ATOM 804 O O . LEU A 1 103 ? 3.736 -11.477 -17.656 1 87.5 103 LEU A O 1
ATOM 808 N N . TRP A 1 104 ? 3.008 -12.297 -19.625 1 85 104 TRP A N 1
ATOM 809 C CA . TRP A 1 104 ? 3.295 -11.094 -20.391 1 85 104 TRP A CA 1
ATOM 810 C C . TRP A 1 104 ? 2.25 -10.016 -20.141 1 85 104 TRP A C 1
ATOM 812 O O . TRP A 1 104 ? 2.574 -8.828 -20.109 1 85 104 TRP A O 1
ATOM 822 N N . GLU A 1 105 ? 1.114 -10.492 -19.844 1 90.69 105 GLU A N 1
ATOM 823 C CA . GLU A 1 105 ? 0.018 -9.531 -19.797 1 90.69 105 GLU A CA 1
ATOM 824 C C . GLU A 1 105 ? -0.209 -9.031 -18.375 1 90.69 105 GLU A C 1
ATOM 826 O O . GLU A 1 105 ? -0.717 -7.926 -18.156 1 90.69 105 GLU A O 1
ATOM 831 N N . LYS A 1 106 ? 0.141 -9.82 -17.406 1 89.5 106 LYS A N 1
ATOM 832 C CA . LYS A 1 106 ? -0.218 -9.453 -16.047 1 89.5 106 LYS A CA 1
ATOM 833 C C . LYS A 1 106 ? 1.016 -9.406 -15.148 1 89.5 106 LYS A C 1
ATOM 835 O O . LYS A 1 106 ? 1.269 -8.391 -14.484 1 89.5 106 LYS A O 1
ATOM 840 N N . VAL A 1 107 ? 1.818 -10.422 -15.195 1 85.12 107 VAL A N 1
ATOM 841 C CA . VAL A 1 107 ? 2.902 -10.555 -14.227 1 85.12 107 VAL A CA 1
ATOM 842 C C . VAL A 1 107 ? 3.998 -9.539 -14.539 1 85.12 107 VAL A C 1
ATOM 844 O O . VAL A 1 107 ? 4.402 -8.773 -13.664 1 85.12 107 VAL A O 1
ATOM 847 N N . CYS A 1 108 ? 4.34 -9.516 -15.789 1 81.81 108 CYS A N 1
ATOM 848 C CA . CYS A 1 108 ? 5.449 -8.633 -16.156 1 81.81 108 CYS A CA 1
ATOM 849 C C . CYS A 1 108 ? 5.074 -7.172 -15.945 1 81.81 108 CYS A C 1
ATOM 851 O O . CYS A 1 108 ? 5.82 -6.422 -15.312 1 81.81 108 CYS A O 1
ATOM 853 N N . PRO A 1 109 ? 4.016 -6.684 -16.438 1 83.38 109 PRO A N 1
ATOM 854 C CA . PRO A 1 109 ? 3.623 -5.297 -16.172 1 83.38 109 PRO A CA 1
ATOM 855 C C . PRO A 1 109 ? 3.529 -4.977 -14.688 1 83.38 109 PRO A C 1
ATOM 857 O O . PRO A 1 109 ? 3.902 -3.879 -14.266 1 83.38 109 PRO A O 1
ATOM 860 N N . LEU A 1 110 ? 3.086 -5.891 -13.898 1 83.56 110 LEU A N 1
ATOM 861 C CA . LEU A 1 110 ? 2.967 -5.691 -12.461 1 83.56 110 LEU A CA 1
ATOM 862 C C . LEU A 1 110 ? 4.34 -5.52 -11.82 1 83.56 110 LEU A C 1
ATOM 864 O O . LEU A 1 110 ? 4.543 -4.621 -11 1 83.56 110 LEU A O 1
ATOM 868 N N . ILE A 1 111 ? 5.234 -6.355 -12.219 1 74.25 111 ILE A N 1
ATOM 869 C CA . ILE A 1 111 ? 6.586 -6.297 -11.672 1 74.25 111 ILE A CA 1
ATOM 870 C C . ILE A 1 111 ? 7.254 -4.984 -12.078 1 74.25 111 ILE A C 1
ATOM 872 O O . ILE A 1 111 ? 7.902 -4.328 -11.258 1 74.25 111 ILE A O 1
ATOM 876 N N . ILE A 1 112 ? 7.074 -4.574 -13.266 1 74.12 112 ILE A N 1
ATOM 877 C CA . ILE A 1 112 ? 7.609 -3.314 -13.766 1 74.12 112 ILE A CA 1
ATOM 878 C C . ILE A 1 112 ? 7.043 -2.152 -12.945 1 74.12 112 ILE A C 1
ATOM 880 O O . ILE A 1 112 ? 7.777 -1.245 -12.555 1 74.12 112 ILE A O 1
ATOM 884 N N . LEU A 1 113 ? 5.777 -2.225 -12.727 1 74.56 113 LEU A N 1
ATOM 885 C CA . LEU A 1 113 ? 5.113 -1.206 -11.922 1 74.56 113 LEU A CA 1
ATOM 886 C C . LEU A 1 113 ? 5.711 -1.14 -10.523 1 74.56 113 LEU A C 1
ATOM 888 O O . LEU A 1 113 ? 5.984 -0.051 -10.016 1 74.56 113 LEU A O 1
ATOM 892 N N . LEU A 1 114 ? 5.961 -2.221 -9.922 1 70.56 114 LEU A N 1
ATOM 893 C CA . LEU A 1 114 ? 6.441 -2.312 -8.547 1 70.56 114 LEU A CA 1
ATOM 894 C C . LEU A 1 114 ? 7.891 -1.849 -8.445 1 70.56 114 LEU A C 1
ATOM 896 O O . LEU A 1 114 ? 8.297 -1.284 -7.43 1 70.56 114 LEU A O 1
ATOM 900 N N . LEU A 1 115 ? 8.57 -2.057 -9.43 1 61.94 115 LEU A N 1
ATOM 901 C CA . LEU A 1 115 ? 9.977 -1.669 -9.453 1 61.94 115 LEU A CA 1
ATOM 902 C C . LEU A 1 115 ? 10.125 -0.197 -9.828 1 61.94 115 LEU A C 1
ATOM 904 O O . LEU A 1 115 ? 11.18 0.397 -9.609 1 61.94 115 LEU A O 1
ATOM 908 N N . GLY A 1 116 ? 9 0.528 -9.984 1 56.44 116 GLY A N 1
ATOM 909 C CA . GLY A 1 116 ? 9.062 1.923 -10.391 1 56.44 116 GLY A CA 1
ATOM 910 C C . GLY A 1 116 ? 9.758 2.127 -11.727 1 56.44 116 GLY A C 1
ATOM 911 O O . GLY A 1 116 ? 10.352 3.178 -11.961 1 56.44 116 GLY A O 1
ATOM 912 N N . ILE A 1 117 ? 10.117 1.175 -12.461 1 45.69 117 ILE A N 1
ATOM 913 C CA . ILE A 1 117 ? 10.719 1.286 -13.789 1 45.69 117 ILE A CA 1
ATOM 914 C C . ILE A 1 117 ? 9.688 1.841 -14.773 1 45.69 117 ILE A C 1
ATOM 916 O O . ILE A 1 117 ? 8.586 1.31 -14.891 1 45.69 117 ILE A O 1
ATOM 920 N N . PRO A 1 118 ? 9.93 3.189 -15.117 1 42.75 118 PRO A N 1
ATOM 921 C CA . PRO A 1 118 ? 9.008 3.707 -16.141 1 42.75 118 PRO A CA 1
ATOM 922 C C . PRO A 1 118 ? 8.703 2.686 -17.219 1 42.75 118 PRO A C 1
ATOM 924 O O . PRO A 1 118 ? 9.539 1.838 -17.531 1 42.75 118 PRO A O 1
ATOM 927 N N . GLN A 1 119 ? 7.426 2.379 -17.375 1 41.16 119 GLN A N 1
ATOM 928 C CA . GLN A 1 119 ? 7.031 1.53 -18.5 1 41.16 119 GLN A CA 1
ATOM 929 C C . GLN A 1 119 ? 7.855 1.839 -19.75 1 41.16 119 GLN A C 1
ATOM 931 O O . GLN A 1 119 ? 7.816 1.091 -20.719 1 41.16 119 GLN A O 1
ATOM 936 N N . LYS A 1 120 ? 8.352 3.07 -20.016 1 38.5 120 LYS A N 1
ATOM 937 C CA . LYS A 1 120 ? 8.977 3.225 -21.328 1 38.5 120 LYS A CA 1
ATOM 938 C C . LYS A 1 120 ? 10.172 2.287 -21.469 1 38.5 120 LYS A C 1
ATOM 940 O O . LYS A 1 120 ? 10.391 1.71 -22.547 1 38.5 120 LYS A O 1
ATOM 945 N N . GLY A 1 121 ? 11.406 2.746 -20.766 1 32.31 121 GLY A N 1
ATOM 946 C CA . GLY A 1 121 ? 12.695 2.154 -21.078 1 32.31 121 GLY A CA 1
ATOM 947 C C . GLY A 1 121 ? 12.906 0.797 -20.438 1 32.31 121 GLY A C 1
ATOM 948 O O . GLY A 1 121 ? 13.344 0.711 -19.281 1 32.31 121 GLY A O 1
ATOM 949 N N . MET A 1 122 ? 12.188 -0.072 -20.516 1 33.09 122 MET A N 1
ATOM 950 C CA . MET A 1 122 ? 12.641 -1.427 -20.203 1 33.09 122 MET A CA 1
ATOM 951 C C . MET A 1 122 ? 14.031 -1.679 -20.781 1 33.09 122 MET A C 1
ATOM 953 O O . MET A 1 122 ? 14.172 -2.328 -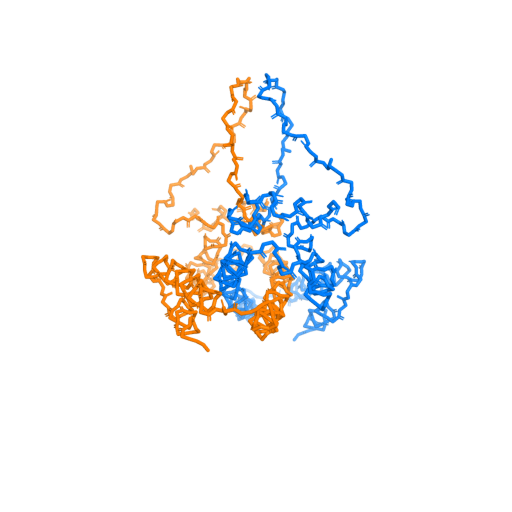21.812 1 33.09 122 MET A O 1
ATOM 957 N N . SER A 1 123 ? 14.945 -0.61 -21.016 1 27.61 123 SER A N 1
ATOM 958 C CA . SER A 1 123 ? 16.266 -1.136 -21.359 1 27.61 123 SER A CA 1
ATOM 959 C C . SER A 1 123 ? 16.812 -2.027 -20.25 1 27.61 123 SER A C 1
ATOM 961 O O . SER A 1 123 ? 16.375 -1.928 -19.094 1 27.61 123 SER A O 1
ATOM 963 N N . SER A 1 124 ? 17.797 -2.963 -20.594 1 29.55 124 SER A N 1
ATOM 964 C CA . SER A 1 124 ? 18.672 -4.02 -20.078 1 29.55 124 SER A CA 1
ATOM 965 C C . SER A 1 124 ? 19.453 -3.549 -18.859 1 29.55 124 SER A C 1
ATOM 967 O O . SER A 1 124 ? 20.578 -3.068 -19 1 29.55 124 SER A O 1
ATOM 969 N N . SER A 1 125 ? 19.109 -2.723 -18.062 1 29.42 125 SER A N 1
ATOM 970 C CA . SER A 1 125 ? 20.156 -2.311 -17.125 1 29.42 125 SER A CA 1
ATOM 971 C C . SER A 1 125 ? 20.641 -3.482 -16.281 1 29.42 125 SER A C 1
ATOM 973 O O . SER A 1 125 ? 19.922 -3.93 -15.375 1 29.42 125 SER A O 1
ATOM 975 N N . GLY A 1 126 ? 21.422 -4.473 -16.922 1 28.67 126 GLY A N 1
ATOM 976 C CA . GLY A 1 126 ? 22.375 -5.406 -16.375 1 28.67 126 GLY A CA 1
ATOM 977 C C . GLY A 1 126 ? 23.344 -4.754 -15.398 1 28.67 126 GLY A C 1
ATOM 978 O O . GLY A 1 126 ? 24.312 -5.383 -14.961 1 28.67 126 GLY A O 1
ATOM 979 N N . SER A 1 127 ? 23.766 -3.508 -15.328 1 26.61 127 SER A N 1
ATOM 980 C CA . SER A 1 127 ? 25.125 -3.369 -14.82 1 26.61 127 SER A CA 1
ATOM 981 C C . SER A 1 127 ? 25.219 -3.746 -13.344 1 26.61 127 SER A C 1
ATOM 983 O O . SER A 1 127 ? 24.547 -3.133 -12.508 1 26.61 127 SER A O 1
ATOM 985 N N . VAL A 1 128 ? 25.531 -5.062 -13.031 1 28.81 128 VAL A N 1
ATOM 986 C CA . VAL A 1 128 ? 26.281 -5.484 -11.852 1 28.81 128 VAL A CA 1
ATOM 987 C C . VAL A 1 128 ? 27.469 -4.555 -11.641 1 28.81 128 VAL A C 1
ATOM 989 O O . VAL A 1 128 ? 28.438 -4.566 -12.414 1 28.81 128 VAL A O 1
ATOM 992 N N . SER A 1 129 ? 27.391 -3.281 -11.438 1 26.38 129 SER A N 1
ATOM 993 C CA . SER A 1 129 ? 28.562 -2.469 -11.156 1 26.38 129 SER A CA 1
ATOM 994 C C . SER A 1 129 ? 29.391 -3.076 -10.031 1 26.38 129 SER A C 1
ATOM 996 O O . SER A 1 129 ? 28.859 -3.512 -9.016 1 26.38 129 SER A O 1
ATOM 998 N N . LYS A 1 130 ? 30.703 -3.578 -10.289 1 24.75 130 LYS A N 1
ATOM 999 C CA . LYS A 1 130 ? 31.906 -3.686 -9.477 1 24.75 130 LYS A CA 1
ATOM 1000 C C . LYS A 1 130 ? 32.062 -2.479 -8.555 1 24.75 130 LYS A C 1
ATOM 1002 O O . LYS A 1 130 ? 31.75 -1.351 -8.945 1 24.75 130 LYS A O 1
ATOM 1007 N N . SER A 1 131 ? 32.438 -2.596 -7.207 1 26.66 131 SER A N 1
ATOM 1008 C CA . SER A 1 131 ? 32.781 -1.736 -6.078 1 26.66 131 SER A CA 1
ATOM 1009 C C . SER A 1 131 ? 33.781 -0.678 -6.473 1 26.66 131 SER A C 1
ATOM 1011 O O . SER A 1 131 ? 34.406 -0.032 -5.609 1 26.66 131 SER A O 1
ATOM 1013 N N . SER A 1 132 ? 34.188 -0.32 -7.699 1 25.14 132 SER A N 1
ATOM 1014 C CA . SER A 1 132 ? 35.344 0.522 -7.406 1 25.14 132 SER A CA 1
ATOM 1015 C C . SER A 1 132 ? 34.969 1.671 -6.477 1 25.14 132 SER A C 1
ATOM 1017 O O . SER A 1 132 ? 33.781 2.014 -6.348 1 25.14 132 SER A O 1
ATOM 1019 N N . GLU A 1 133 ? 35.938 2.701 -6.25 1 24.72 133 GLU A N 1
ATOM 1020 C CA . GLU A 1 133 ? 36.438 3.709 -5.328 1 24.72 133 GLU A CA 1
ATOM 1021 C C . GLU A 1 133 ? 35.438 4.84 -5.129 1 24.72 133 GLU A C 1
ATOM 1023 O O . GLU A 1 133 ? 35.188 5.246 -3.994 1 24.72 133 GLU A O 1
ATOM 1028 N N . SER A 1 134 ? 35.281 5.902 -6.027 1 25.17 134 SER A N 1
ATOM 1029 C CA . SER A 1 134 ? 35.469 7.262 -5.531 1 25.17 134 SER A CA 1
ATOM 1030 C C . SER A 1 134 ? 34.156 7.809 -4.973 1 25.17 134 SER A C 1
ATOM 1032 O O . SER A 1 134 ? 34.094 8.289 -3.84 1 25.17 134 SER A O 1
ATOM 1034 N N . GLY A 1 135 ? 33.5 8.977 -5.711 1 24.62 135 GLY A N 1
ATOM 1035 C CA . GLY A 1 135 ? 33.062 10.281 -5.246 1 24.62 135 GLY A CA 1
ATOM 1036 C C . GLY A 1 135 ? 31.641 10.273 -4.715 1 24.62 135 GLY A C 1
ATOM 1037 O O . GLY A 1 135 ? 30.891 9.328 -4.957 1 24.62 135 GLY A O 1
ATOM 1038 N N . GLU A 1 136 ? 31.016 11.555 -4.121 1 29.19 136 GLU A N 1
ATOM 1039 C CA . GLU A 1 136 ? 30.172 12.102 -3.064 1 29.19 136 GLU A CA 1
ATOM 1040 C C . GLU A 1 136 ? 28.703 12.125 -3.48 1 29.19 136 GLU A C 1
ATOM 1042 O O . GLU A 1 136 ? 27.859 12.688 -2.777 1 29.19 136 GLU A O 1
ATOM 1047 N N . GLU A 1 137 ? 28.234 11.609 -4.641 1 30.58 137 GLU A N 1
ATOM 1048 C CA . GLU A 1 137 ? 26.969 12.242 -5.035 1 30.58 137 GLU A CA 1
ATOM 1049 C C . GLU A 1 137 ? 25.844 11.844 -4.094 1 30.58 137 GLU A C 1
ATOM 1051 O O . GLU A 1 137 ? 25.75 10.688 -3.67 1 30.58 137 GLU A O 1
ATOM 1056 N N . PRO A 1 138 ? 25.062 12.938 -3.48 1 27.84 138 PRO A N 1
ATOM 1057 C CA . PRO A 1 138 ? 24.062 12.781 -2.418 1 27.84 138 PRO A CA 1
ATOM 1058 C C . PRO A 1 138 ? 22.844 11.977 -2.867 1 27.84 138 PRO A C 1
ATOM 1060 O O . PRO A 1 138 ? 22.219 12.312 -3.871 1 27.84 138 PRO A O 1
ATOM 1063 N N . VAL A 1 139 ? 22.828 10.789 -3.16 1 27.25 139 VAL A N 1
ATOM 1064 C CA . VAL A 1 139 ? 21.797 9.875 -3.609 1 27.25 139 VAL A CA 1
ATOM 1065 C C . VAL A 1 139 ? 20.594 9.938 -2.654 1 27.25 139 VAL A C 1
ATOM 1067 O O . VAL A 1 139 ? 20.672 9.43 -1.53 1 27.25 139 VAL A O 1
ATOM 1070 N N . GLY A 1 140 ? 20.125 11.18 -2.316 1 28.2 140 GLY A N 1
ATOM 1071 C CA . GLY A 1 140 ? 19.031 11.242 -1.356 1 28.2 140 GLY A CA 1
ATOM 1072 C C . GLY A 1 140 ? 17.781 10.516 -1.822 1 28.2 140 GLY A C 1
ATOM 1073 O O . GLY A 1 140 ? 16.688 10.727 -1.282 1 28.2 140 GLY A O 1
ATOM 1074 N N . GLU A 1 141 ? 17.797 9.852 -3.023 1 27.81 141 GLU A N 1
ATOM 1075 C CA . GLU A 1 141 ? 16.578 9.391 -3.678 1 27.81 141 GLU A CA 1
ATOM 1076 C C . GLU A 1 141 ? 15.797 8.438 -2.779 1 27.81 141 GLU A C 1
ATOM 1078 O O . GLU A 1 141 ? 16.344 7.453 -2.279 1 27.81 141 GLU A O 1
ATOM 1083 N N . GLY A 1 142 ? 15.008 8.883 -1.887 1 28.33 142 GLY A N 1
ATOM 1084 C CA . GLY A 1 142 ? 14.109 8.133 -1.026 1 28.33 142 GLY A CA 1
ATOM 1085 C C . GLY A 1 142 ? 13.383 7.012 -1.752 1 28.33 142 GLY A C 1
ATOM 1086 O O . GLY A 1 142 ? 12.273 7.207 -2.256 1 28.33 142 GLY A O 1
ATOM 1087 N N . GLN A 1 143 ? 13.945 6.211 -2.645 1 28.83 143 GLN A N 1
ATOM 1088 C CA . GLN A 1 143 ? 13.328 5.117 -3.389 1 28.83 143 GLN A CA 1
ATOM 1089 C C . GLN A 1 143 ? 12.594 4.16 -2.455 1 28.83 143 GLN A C 1
ATOM 1091 O O . GLN A 1 143 ? 13.18 3.65 -1.496 1 28.83 143 GLN A O 1
ATOM 1096 N N . MET A 1 144 ? 11.359 4.406 -2.094 1 29.84 144 MET A N 1
ATOM 1097 C CA . MET A 1 144 ? 10.555 3.367 -1.46 1 29.84 144 MET A CA 1
ATOM 1098 C C . MET A 1 144 ? 10.82 2.008 -2.098 1 29.84 144 MET A C 1
ATOM 1100 O O . MET A 1 144 ? 10.68 1.85 -3.312 1 29.84 144 MET A O 1
ATOM 1104 N N . ASP A 1 145 ? 11.789 1.29 -1.865 1 31 145 ASP A N 1
ATOM 1105 C CA . ASP A 1 145 ? 12.117 -0.06 -2.312 1 31 145 ASP A CA 1
ATOM 1106 C C . ASP A 1 145 ? 10.953 -1.016 -2.076 1 31 145 ASP A C 1
ATOM 1108 O O . ASP A 1 145 ? 10.5 -1.188 -0.941 1 31 145 ASP A O 1
ATOM 1112 N N . PHE A 1 146 ? 9.836 -0.984 -2.828 1 34.22 146 PHE A N 1
ATOM 1113 C CA . PHE A 1 146 ? 9.062 -2.221 -2.781 1 34.22 146 PHE A CA 1
ATOM 1114 C C . PHE A 1 146 ? 9.984 -3.426 -2.609 1 34.22 146 PHE A C 1
ATOM 1116 O O . PHE A 1 146 ? 10.852 -3.678 -3.449 1 34.22 146 PHE A O 1
ATOM 1123 N N . ALA A 1 147 ? 10.625 -3.576 -1.5 1 33.44 147 ALA A N 1
ATOM 1124 C CA . ALA A 1 147 ? 11.32 -4.844 -1.313 1 33.44 147 ALA A CA 1
ATOM 1125 C C . ALA A 1 147 ? 10.586 -5.984 -2.012 1 33.44 147 ALA A C 1
ATOM 1127 O O . ALA A 1 147 ? 9.578 -6.484 -1.502 1 33.44 147 ALA A O 1
ATOM 1128 N N . LEU A 1 148 ? 10.344 -5.914 -3.275 1 38.81 148 LEU A N 1
ATOM 1129 C CA . LEU A 1 148 ? 9.992 -7.176 -3.92 1 38.81 148 LEU A CA 1
ATOM 1130 C C . LEU A 1 148 ? 10.648 -8.352 -3.201 1 38.81 148 LEU A C 1
ATOM 1132 O O . LEU A 1 148 ? 11.758 -8.219 -2.672 1 38.81 148 LEU A O 1
ATOM 1136 N N . ALA A 1 149 ? 9.922 -9.258 -2.578 1 39.09 149 ALA A N 1
ATOM 1137 C CA . ALA A 1 149 ? 10.523 -10.484 -2.064 1 39.09 149 ALA A CA 1
ATOM 1138 C C . ALA A 1 149 ? 11.805 -10.828 -2.826 1 39.09 149 ALA A C 1
ATOM 1140 O O . ALA A 1 149 ? 11.836 -10.766 -4.059 1 39.09 149 ALA A O 1
ATOM 1141 N N . PRO A 1 150 ? 13.023 -10.766 -2.094 1 37.16 150 PRO A N 1
ATOM 1142 C CA . PRO A 1 150 ? 14.273 -11.188 -2.719 1 37.16 150 PRO A CA 1
ATOM 1143 C C . PRO A 1 150 ? 14.078 -12.305 -3.742 1 37.16 150 PRO A C 1
ATOM 1145 O O . PRO A 1 150 ? 14.758 -12.328 -4.773 1 37.16 150 PRO A O 1
ATOM 1148 N N . ALA A 1 151 ? 13.258 -13.117 -3.357 1 40.81 151 ALA A N 1
ATOM 1149 C CA . ALA A 1 151 ? 13.117 -14.289 -4.223 1 40.81 151 ALA A CA 1
ATOM 1150 C C . ALA A 1 151 ? 12.602 -13.891 -5.602 1 40.81 151 ALA A C 1
ATOM 1152 O O . ALA A 1 151 ? 13.008 -14.469 -6.613 1 40.81 151 ALA A O 1
ATOM 1153 N N . VAL A 1 152 ? 11.703 -13.016 -5.672 1 44.66 152 VAL A N 1
ATOM 1154 C CA . VAL A 1 152 ? 11.203 -12.617 -6.98 1 44.66 152 VAL A CA 1
ATOM 1155 C C . VAL A 1 152 ? 12.289 -11.867 -7.746 1 44.66 152 VAL A C 1
ATOM 1157 O O . VAL A 1 152 ? 12.492 -12.117 -8.938 1 44.66 152 VAL A O 1
ATOM 1160 N N . ILE A 1 153 ? 12.93 -11.008 -7.078 1 43.34 153 ILE A N 1
ATOM 1161 C CA . ILE A 1 153 ? 14.016 -10.242 -7.691 1 43.34 153 ILE A CA 1
ATOM 1162 C C . ILE A 1 153 ? 15.25 -11.133 -7.84 1 43.34 153 ILE A C 1
ATOM 1164 O O . ILE A 1 153 ? 15.977 -11.031 -8.828 1 43.34 153 ILE A O 1
ATOM 1168 N N . THR A 1 154 ? 15.367 -11.93 -6.855 1 40.16 154 THR A N 1
ATOM 1169 C CA . THR A 1 154 ? 16.609 -12.688 -6.855 1 40.16 154 THR A CA 1
ATOM 1170 C C . THR A 1 154 ? 16.547 -13.844 -7.852 1 40.16 154 THR A C 1
ATOM 1172 O O . THR A 1 154 ? 17.547 -14.492 -8.133 1 40.16 154 THR A O 1
ATOM 1175 N N . ASN A 1 155 ? 15.352 -14.312 -8.078 1 35.94 155 ASN A N 1
ATOM 1176 C CA . ASN A 1 155 ? 15.469 -15.297 -9.148 1 35.94 155 ASN A CA 1
ATOM 1177 C C . ASN A 1 155 ? 15.367 -14.641 -10.523 1 35.94 155 ASN A C 1
ATOM 1179 O O . ASN A 1 155 ? 14.328 -14.734 -11.18 1 35.94 155 ASN A O 1
ATOM 1183 N N . PRO A 1 156 ? 16.266 -13.766 -10.727 1 40.84 156 PRO A N 1
ATOM 1184 C CA . PRO A 1 156 ? 16.328 -13.078 -12.023 1 40.84 156 PRO A CA 1
ATOM 1185 C C . PRO A 1 156 ? 16.25 -14.047 -13.203 1 40.84 156 PRO A C 1
ATOM 1187 O O . PRO A 1 156 ? 15.859 -13.648 -14.305 1 40.84 156 PRO A O 1
ATOM 1190 N N . HIS A 1 157 ? 16.703 -15.156 -12.82 1 41.84 157 HIS A N 1
ATOM 1191 C CA . HIS A 1 157 ? 16.734 -16.156 -13.891 1 41.84 157 HIS A CA 1
ATOM 1192 C C . HIS A 1 157 ? 15.336 -16.453 -14.406 1 41.84 157 HIS A C 1
ATOM 1194 O O . HIS A 1 157 ? 15.148 -16.688 -15.602 1 41.84 157 HIS A O 1
ATOM 1200 N N . THR A 1 158 ? 14.539 -16.594 -13.492 1 42.72 158 THR A N 1
ATOM 1201 C CA . THR A 1 158 ? 13.188 -16.891 -13.945 1 42.72 158 THR A CA 1
ATOM 1202 C C . THR A 1 158 ? 12.633 -15.727 -14.766 1 42.72 158 THR A C 1
ATOM 1204 O O . THR A 1 158 ? 12.008 -15.938 -15.812 1 42.72 158 THR A O 1
ATOM 1207 N N . TRP A 1 159 ? 12.93 -14.586 -14.297 1 44.62 159 TRP A N 1
ATOM 1208 C CA . TRP A 1 159 ? 12.43 -13.445 -15.062 1 44.62 159 TRP A CA 1
ATOM 1209 C C . TRP A 1 159 ? 13.148 -13.336 -16.406 1 44.62 159 TRP A C 1
ATOM 1211 O O . TRP A 1 159 ? 12.539 -13 -17.422 1 44.62 159 TRP A O 1
ATOM 1221 N N . ARG A 1 160 ? 14.398 -13.617 -16.312 1 43.59 160 ARG A N 1
ATOM 1222 C CA . ARG A 1 160 ? 15.164 -13.609 -17.562 1 43.59 160 ARG A CA 1
ATOM 1223 C C . ARG A 1 160 ? 14.602 -14.617 -18.562 1 43.59 160 ARG A C 1
ATOM 1225 O O . ARG A 1 160 ? 14.617 -14.383 -19.766 1 43.59 160 ARG A O 1
ATOM 1232 N N . ALA A 1 161 ? 14.164 -15.695 -18.078 1 44.69 161 ALA A N 1
ATOM 1233 C CA . ALA A 1 161 ? 13.609 -16.703 -18.969 1 44.69 161 ALA A CA 1
ATOM 1234 C C . ALA A 1 161 ? 12.336 -16.203 -19.641 1 44.69 161 ALA A C 1
ATOM 1236 O O . ALA A 1 161 ? 11.969 -16.672 -20.719 1 44.69 161 ALA A O 1
ATOM 1237 N N . LEU A 1 162 ? 11.695 -15.375 -19.062 1 43.38 162 LEU A N 1
ATOM 1238 C CA . LEU A 1 162 ? 10.445 -14.852 -19.609 1 43.38 162 LEU A CA 1
ATOM 1239 C C . LEU A 1 162 ? 10.719 -13.797 -20.672 1 43.38 162 LEU A C 1
ATOM 1241 O O . LEU A 1 162 ? 9.922 -13.609 -21.594 1 43.38 162 LEU A O 1
ATOM 1245 N N . TYR A 1 163 ? 11.742 -13.102 -20.344 1 41.19 163 TYR A N 1
ATOM 1246 C CA . TYR A 1 163 ? 12.039 -12.047 -21.312 1 41.19 163 TYR A CA 1
ATOM 1247 C C . TYR A 1 163 ? 12.891 -12.586 -22.453 1 41.19 163 TYR A C 1
ATOM 1249 O O . TYR A 1 163 ? 13.078 -11.914 -23.484 1 41.19 163 TYR A O 1
ATOM 1257 N N . GLN A 1 164 ? 13.539 -13.727 -22.422 1 36.72 164 GLN A N 1
ATOM 1258 C CA . GLN A 1 164 ? 14.258 -14.195 -23.594 1 36.72 164 GLN A CA 1
ATOM 1259 C C . GLN A 1 164 ? 13.305 -14.805 -24.609 1 36.72 164 GLN A C 1
ATOM 1261 O O . GLN A 1 164 ? 12.297 -15.406 -24.25 1 36.72 164 GLN A O 1
ATOM 1266 N N . MET B 1 1 ? -7.934 -21.75 -1.018 1 67.88 1 MET B N 1
ATOM 1267 C CA . MET B 1 1 ? -6.781 -22.625 -0.789 1 67.88 1 MET B CA 1
ATOM 1268 C C . MET B 1 1 ? -6.176 -22.375 0.588 1 67.88 1 MET B C 1
ATOM 1270 O O . MET B 1 1 ? -6.426 -21.328 1.201 1 67.88 1 MET B O 1
ATOM 1274 N N . HIS B 1 2 ? -5.574 -23.453 1.198 1 77.5 2 HIS B N 1
ATOM 1275 C CA . HIS B 1 2 ? -5.074 -23.516 2.566 1 77.5 2 HIS B CA 1
ATOM 1276 C C . HIS B 1 2 ? -4.16 -22.344 2.875 1 77.5 2 HIS B C 1
ATOM 1278 O O . HIS B 1 2 ? -4.184 -21.797 3.984 1 77.5 2 HIS B O 1
ATOM 1284 N N . PHE B 1 3 ? -3.557 -21.812 1.799 1 86.88 3 PHE B N 1
ATOM 1285 C CA . PHE B 1 3 ? -2.564 -20.797 2.137 1 86.88 3 PHE B CA 1
ATOM 1286 C C . PHE B 1 3 ? -3.238 -19.484 2.475 1 86.88 3 PHE B C 1
ATOM 1288 O O . PHE B 1 3 ? -2.631 -18.609 3.105 1 86.88 3 PHE B O 1
ATOM 1295 N N . GLN B 1 4 ? -4.594 -19.328 2.168 1 89.44 4 GLN B N 1
ATOM 1296 C CA . GLN B 1 4 ? -5.336 -18.109 2.434 1 89.44 4 GLN B CA 1
ATOM 1297 C C . GLN B 1 4 ? -5.453 -17.844 3.934 1 89.44 4 GLN B C 1
ATOM 1299 O O . GLN B 1 4 ? -5.562 -16.703 4.363 1 89.44 4 GLN B O 1
ATOM 1304 N N . ILE B 1 5 ? -5.398 -19 4.617 1 92.88 5 ILE B N 1
ATOM 1305 C CA . ILE B 1 5 ? -5.492 -18.859 6.07 1 92.88 5 ILE B CA 1
ATOM 1306 C C . ILE B 1 5 ? -4.25 -18.156 6.605 1 92.88 5 ILE B C 1
ATOM 1308 O O . ILE B 1 5 ? -4.34 -17.344 7.531 1 92.88 5 ILE B O 1
ATOM 1312 N N . TYR B 1 6 ? -3.092 -18.438 5.973 1 93.12 6 TYR B N 1
ATOM 1313 C CA . TYR B 1 6 ? -1.849 -17.812 6.422 1 93.12 6 TYR B CA 1
ATOM 1314 C C . TYR B 1 6 ? -1.815 -16.344 6.066 1 93.12 6 TYR B C 1
ATOM 1316 O O . TYR B 1 6 ? -1.314 -15.516 6.84 1 93.12 6 TYR B O 1
ATOM 1324 N N . LYS B 1 7 ? -2.395 -16.016 4.938 1 91.06 7 LYS B N 1
ATOM 1325 C CA . LYS B 1 7 ? -2.496 -14.609 4.547 1 91.06 7 LYS B CA 1
ATOM 1326 C C . LYS B 1 7 ? -3.363 -13.82 5.527 1 91.06 7 LYS B C 1
ATOM 1328 O O . LYS B 1 7 ? -3.023 -12.703 5.906 1 91.06 7 LYS B O 1
ATOM 1333 N N . ARG B 1 8 ? -4.48 -14.406 5.902 1 91 8 ARG B N 1
ATOM 1334 C CA . ARG B 1 8 ? -5.395 -13.766 6.848 1 91 8 ARG B CA 1
ATOM 1335 C C . ARG B 1 8 ? -4.727 -13.57 8.203 1 91 8 ARG B C 1
ATOM 1337 O O . ARG B 1 8 ? -4.844 -12.508 8.812 1 91 8 ARG B O 1
ATOM 1344 N N . LEU B 1 9 ? -3.984 -14.617 8.633 1 92.06 9 LEU B N 1
ATOM 1345 C CA . LEU B 1 9 ? -3.297 -14.547 9.922 1 92.06 9 LEU B CA 1
ATOM 1346 C C . LEU B 1 9 ? -2.203 -13.484 9.891 1 92.06 9 LEU B C 1
ATOM 1348 O O . LEU B 1 9 ? -2.002 -12.766 10.875 1 92.06 9 LEU B O 1
ATOM 1352 N N . TYR B 1 10 ? -1.518 -13.438 8.75 1 91.19 10 TYR B N 1
ATOM 1353 C CA . TYR B 1 10 ? -0.5 -12.414 8.562 1 91.19 10 TYR B CA 1
ATOM 1354 C C . TYR B 1 10 ? -1.085 -11.023 8.773 1 91.19 10 TYR B C 1
ATOM 1356 O O . TYR B 1 10 ? -0.502 -10.195 9.484 1 91.19 10 TYR B O 1
ATOM 1364 N N . GLY B 1 11 ? -2.252 -10.797 8.172 1 88.06 11 GLY B N 1
ATOM 1365 C CA . GLY B 1 11 ? -2.889 -9.492 8.266 1 88.06 11 GLY B CA 1
ATOM 1366 C C . GLY B 1 11 ? -3.414 -9.18 9.648 1 88.06 11 GLY B C 1
ATOM 1367 O O . GLY B 1 11 ? -3.506 -8.016 10.039 1 88.06 11 GLY B O 1
ATOM 1368 N N . LYS B 1 12 ? -3.73 -10.117 10.445 1 88.69 12 LYS B N 1
ATOM 1369 C CA . LYS B 1 12 ? -4.359 -9.938 11.75 1 88.69 12 LYS B CA 1
ATOM 1370 C C . LYS B 1 12 ? -3.311 -9.812 12.852 1 88.69 12 LYS B C 1
ATOM 1372 O O . LYS B 1 12 ? -3.613 -9.352 13.953 1 88.69 12 LYS B O 1
ATOM 1377 N N . SER B 1 13 ? -2.078 -10.305 12.578 1 89.81 13 SER B N 1
ATOM 1378 C CA . SER B 1 13 ? -1.054 -10.359 13.609 1 89.81 13 SER B CA 1
ATOM 1379 C C . SER B 1 13 ? -0.133 -9.148 13.547 1 89.81 13 SER B C 1
ATOM 1381 O O . SER B 1 13 ? 0.245 -8.711 12.461 1 89.81 13 SER B O 1
ATOM 1383 N N . GLU B 1 14 ? 0.177 -8.656 14.648 1 83.31 14 GLU B N 1
ATOM 1384 C CA . GLU B 1 14 ? 1.145 -7.57 14.742 1 83.31 14 GLU B CA 1
ATOM 1385 C C . GLU B 1 14 ? 2.531 -8.094 15.102 1 83.31 14 GLU B C 1
ATOM 1387 O O . GLU B 1 14 ? 3.525 -7.371 14.969 1 83.31 14 GLU B O 1
ATOM 1392 N N . GLU B 1 15 ? 2.631 -9.32 15.523 1 86.81 15 GLU B N 1
ATOM 1393 C CA . GLU B 1 15 ? 3.896 -9.914 15.93 1 86.81 15 GLU B CA 1
ATOM 1394 C C . GLU B 1 15 ? 4.742 -10.305 14.727 1 86.81 15 GLU B C 1
ATOM 1396 O O . GLU B 1 15 ? 4.32 -11.117 13.898 1 86.81 15 GLU B O 1
ATOM 1401 N N . GLU B 1 16 ? 5.941 -9.781 14.734 1 82.75 16 GLU B N 1
ATOM 1402 C CA . GLU B 1 16 ? 6.84 -10 13.609 1 82.75 16 GLU B CA 1
ATOM 1403 C C . GLU B 1 16 ? 7.129 -11.484 13.414 1 82.75 16 GLU B C 1
ATOM 1405 O O . GLU B 1 16 ? 7.16 -11.969 12.281 1 82.75 16 GLU B O 1
ATOM 1410 N N . ARG B 1 17 ? 7.328 -12.117 14.516 1 88.75 17 ARG B N 1
ATOM 1411 C CA . ARG B 1 17 ? 7.629 -13.539 14.422 1 88.75 17 ARG B CA 1
ATOM 1412 C C . ARG B 1 17 ? 6.496 -14.297 13.742 1 88.75 17 ARG B C 1
ATOM 1414 O O . ARG B 1 17 ? 6.738 -15.188 12.922 1 88.75 17 ARG B O 1
ATOM 1421 N N . VAL B 1 18 ? 5.305 -13.961 14.148 1 94.75 18 VAL B N 1
ATOM 1422 C CA . VAL B 1 18 ? 4.125 -14.609 13.578 1 94.75 18 VAL B CA 1
ATOM 1423 C C . VAL B 1 18 ? 4.008 -14.25 12.102 1 94.75 18 VAL B C 1
ATOM 1425 O O . VAL B 1 18 ? 3.748 -15.125 11.266 1 94.75 18 VAL B O 1
ATOM 1428 N N . ARG B 1 19 ? 4.293 -13 11.734 1 89.88 19 ARG B N 1
ATOM 1429 C CA . ARG B 1 19 ? 4.191 -12.539 10.359 1 89.88 19 ARG B CA 1
ATOM 1430 C C . ARG B 1 19 ? 5.215 -13.227 9.469 1 89.88 19 ARG B C 1
ATOM 1432 O O . ARG B 1 19 ? 4.887 -13.672 8.359 1 89.88 19 ARG B O 1
ATOM 1439 N N . VAL B 1 20 ? 6.406 -13.398 10 1 90.94 20 VAL B N 1
ATOM 1440 C CA . VAL B 1 20 ? 7.461 -14.078 9.266 1 90.94 20 VAL B CA 1
ATOM 1441 C C . VAL B 1 20 ? 7.086 -15.547 9.07 1 90.94 20 VAL B C 1
ATOM 1443 O O . VAL B 1 20 ? 7.242 -16.094 7.973 1 90.94 20 VAL B O 1
ATOM 1446 N N . ALA B 1 21 ? 6.574 -16.172 10.117 1 94.94 21 ALA B N 1
ATOM 1447 C CA . ALA B 1 21 ? 6.152 -17.562 10.039 1 94.94 21 ALA B CA 1
ATOM 1448 C C . ALA B 1 21 ? 5.035 -17.75 9.016 1 94.94 21 ALA B C 1
ATOM 1450 O O . ALA B 1 21 ? 5.004 -18.734 8.281 1 94.94 21 ALA B O 1
ATOM 1451 N N . CYS B 1 22 ? 4.113 -16.781 9.016 1 93.94 22 CYS B N 1
ATOM 1452 C CA . CYS B 1 22 ? 3 -16.844 8.07 1 93.94 22 CYS B CA 1
ATOM 1453 C C . CYS B 1 22 ? 3.496 -16.766 6.633 1 93.94 22 CYS B C 1
ATOM 1455 O O . CYS B 1 22 ? 3.021 -17.5 5.766 1 93.94 22 CYS B O 1
ATOM 1457 N N . ARG B 1 23 ? 4.453 -15.906 6.363 1 91 23 ARG B N 1
ATOM 1458 C CA . ARG B 1 23 ? 5.012 -15.781 5.02 1 91 23 ARG B CA 1
ATOM 1459 C C . ARG B 1 23 ? 5.691 -17.078 4.594 1 91 23 ARG B C 1
ATOM 1461 O O . ARG B 1 23 ? 5.473 -17.562 3.482 1 91 23 ARG B O 1
ATOM 1468 N N . ALA B 1 24 ? 6.5 -17.672 5.469 1 93.62 24 ALA B N 1
ATOM 1469 C CA . ALA B 1 24 ? 7.172 -18.938 5.184 1 93.62 24 ALA B CA 1
ATOM 1470 C C . ALA B 1 24 ? 6.16 -20.047 4.941 1 93.62 24 ALA B C 1
ATOM 1472 O O . ALA B 1 24 ? 6.293 -20.812 3.99 1 93.62 24 ALA B O 1
ATOM 1473 N N . ALA B 1 25 ? 5.148 -20.109 5.781 1 96 25 ALA B N 1
ATOM 1474 C CA . ALA B 1 25 ? 4.125 -21.141 5.66 1 96 25 ALA B CA 1
ATOM 1475 C C . ALA B 1 25 ? 3.365 -21.016 4.344 1 96 25 ALA B C 1
ATOM 1477 O O . ALA B 1 25 ? 2.99 -22.016 3.73 1 96 25 ALA B O 1
ATOM 1478 N N . THR B 1 26 ? 3.062 -19.781 3.932 1 94.69 26 THR B N 1
ATOM 1479 C CA . THR B 1 26 ? 2.402 -19.547 2.652 1 94.69 26 THR B CA 1
ATOM 1480 C C . THR B 1 26 ? 3.225 -20.109 1.503 1 94.69 26 THR B C 1
ATOM 1482 O O . THR B 1 26 ? 2.709 -20.875 0.686 1 94.69 26 THR B O 1
ATOM 1485 N N . THR B 1 27 ? 4.539 -19.812 1.543 1 92.81 27 THR B N 1
ATOM 1486 C CA . THR B 1 27 ? 5.434 -20.281 0.49 1 92.81 27 THR B CA 1
ATOM 1487 C C . THR B 1 27 ? 5.551 -21.797 0.518 1 92.81 27 THR B C 1
ATOM 1489 O O . THR B 1 27 ? 5.441 -22.453 -0.521 1 92.81 27 THR B O 1
ATOM 1492 N N . GLN B 1 28 ? 5.656 -22.297 1.659 1 95.25 28 GLN B N 1
ATOM 1493 C CA . GLN B 1 28 ? 5.836 -23.734 1.814 1 95.25 28 GLN B CA 1
ATOM 1494 C C . GLN B 1 28 ? 4.578 -24.5 1.405 1 95.25 28 GLN B C 1
ATOM 1496 O O . GLN B 1 28 ? 4.656 -25.516 0.73 1 95.25 28 GLN B O 1
ATOM 1501 N N . SER B 1 29 ? 3.479 -24.078 1.865 1 96.5 29 SER B N 1
ATOM 1502 C CA . SER B 1 29 ? 2.207 -24.734 1.565 1 96.5 29 SER B CA 1
ATOM 1503 C C . SER B 1 29 ? 1.934 -24.75 0.065 1 96.5 29 SER B C 1
ATOM 1505 O O . SER B 1 29 ? 1.537 -25.766 -0.491 1 96.5 29 SER B O 1
ATOM 1507 N N . LEU B 1 30 ? 2.152 -23.688 -0.577 1 95.31 30 LEU B N 1
ATOM 1508 C CA . LEU B 1 30 ? 1.907 -23.547 -2.01 1 95.31 30 LEU B CA 1
ATOM 1509 C C . LEU B 1 30 ? 2.865 -24.438 -2.805 1 95.31 30 LEU B C 1
ATOM 1511 O O . LEU B 1 30 ? 2.443 -25.172 -3.697 1 95.31 30 LEU B O 1
ATOM 1515 N N . SER B 1 31 ? 4.152 -24.359 -2.445 1 94.31 31 SER B N 1
ATOM 1516 C CA . SER B 1 31 ? 5.16 -25.156 -3.135 1 94.31 31 SER B CA 1
ATOM 1517 C C . SER B 1 31 ? 4.871 -26.656 -3 1 94.31 31 SER B C 1
ATOM 1519 O O . SER B 1 31 ? 4.91 -27.391 -3.988 1 94.31 31 SER B O 1
ATOM 1521 N N . ALA B 1 32 ? 4.562 -27.031 -1.754 1 96.19 32 ALA B N 1
ATOM 1522 C CA . ALA B 1 32 ? 4.27 -28.453 -1.515 1 96.19 32 ALA B CA 1
ATOM 1523 C C . ALA B 1 32 ? 3.037 -28.891 -2.297 1 96.19 32 ALA B C 1
ATOM 1525 O O . ALA B 1 32 ? 3.039 -29.953 -2.916 1 96.19 32 ALA B O 1
ATOM 1526 N N . TYR B 1 33 ? 1.987 -28.141 -2.291 1 96.31 33 TYR B N 1
ATOM 1527 C CA . TYR B 1 33 ? 0.73 -28.469 -2.955 1 96.31 33 TYR B CA 1
ATOM 1528 C C . TYR B 1 33 ? 0.941 -28.688 -4.449 1 96.31 33 TYR B C 1
ATOM 1530 O O . TYR B 1 33 ? 0.56 -29.719 -4.996 1 96.31 33 TYR B O 1
ATOM 1538 N N . PHE B 1 34 ? 1.6 -27.781 -5.082 1 95.19 34 PHE B N 1
ATOM 1539 C CA . PHE B 1 34 ? 1.73 -27.875 -6.531 1 95.19 34 PHE B CA 1
ATOM 1540 C C . PHE B 1 34 ? 2.824 -28.859 -6.918 1 95.19 34 PHE B C 1
ATOM 1542 O O . PHE B 1 34 ? 2.719 -29.547 -7.941 1 95.19 34 PHE B O 1
ATOM 1549 N N . SER B 1 35 ? 3.906 -28.969 -6.066 1 95.56 35 SER B N 1
ATOM 1550 C CA . SER B 1 35 ? 4.887 -30.031 -6.312 1 95.56 35 SER B CA 1
ATOM 1551 C C . SER B 1 35 ? 4.227 -31.406 -6.312 1 95.56 35 SER B C 1
ATOM 1553 O O . SER B 1 35 ? 4.508 -32.219 -7.184 1 95.56 35 SER B O 1
ATOM 1555 N N . ASN B 1 36 ? 3.338 -31.594 -5.355 1 95.88 36 ASN B N 1
ATOM 1556 C CA . ASN B 1 36 ? 2.617 -32.844 -5.258 1 95.88 36 ASN B CA 1
ATOM 1557 C C . ASN B 1 36 ? 1.691 -33.062 -6.453 1 95.88 36 ASN B C 1
ATOM 1559 O O . ASN B 1 36 ? 1.566 -34.188 -6.957 1 95.88 36 ASN B O 1
ATOM 1563 N N . ARG B 1 37 ? 1.065 -32.031 -6.875 1 94.5 37 ARG B N 1
ATOM 1564 C CA . ARG B 1 37 ? 0.167 -32.125 -8.023 1 94.5 37 ARG B CA 1
ATOM 1565 C C . ARG B 1 37 ? 0.936 -32.469 -9.297 1 94.5 37 ARG B C 1
ATOM 1567 O O . ARG B 1 37 ? 0.5 -33.281 -10.094 1 94.5 37 ARG B O 1
ATOM 1574 N N . TYR B 1 38 ? 2.082 -31.844 -9.47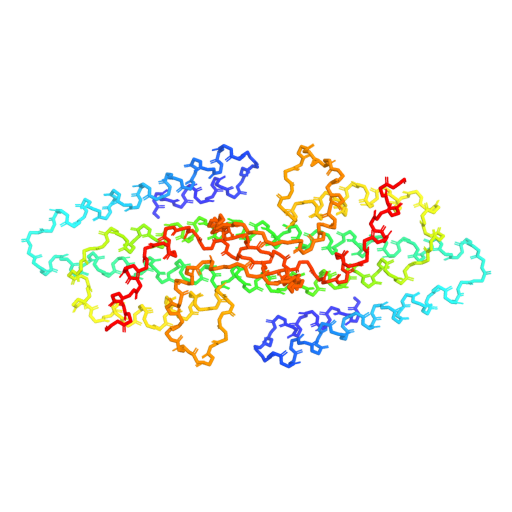7 1 94.19 38 TYR B N 1
ATOM 1575 C CA . TYR B 1 38 ? 2.91 -32.125 -10.641 1 94.19 38 TYR B CA 1
ATOM 1576 C C . TYR B 1 38 ? 3.426 -33.562 -10.609 1 94.19 38 TYR B C 1
ATOM 1578 O O . TYR B 1 38 ? 3.461 -34.219 -11.633 1 94.19 38 TYR B O 1
ATOM 1586 N N . ALA B 1 39 ? 3.805 -34 -9.422 1 94.56 39 ALA B N 1
ATOM 1587 C CA . ALA B 1 39 ? 4.332 -35.375 -9.25 1 94.56 39 ALA B CA 1
ATOM 1588 C C . ALA B 1 39 ? 3.26 -36.406 -9.547 1 94.56 39 ALA B C 1
ATOM 1590 O O . ALA B 1 39 ? 3.574 -37.531 -9.969 1 94.56 39 ALA B O 1
ATOM 1591 N N . ALA B 1 40 ? 1.998 -36.031 -9.367 1 95.06 40 ALA B N 1
ATOM 1592 C CA . ALA B 1 40 ? 0.887 -36.938 -9.547 1 95.06 40 ALA B CA 1
ATOM 1593 C C . ALA B 1 40 ? 0.486 -37.062 -11.016 1 95.06 40 ALA B C 1
ATOM 1595 O O . ALA B 1 40 ? -0.313 -37.906 -11.391 1 95.06 40 ALA B O 1
ATOM 1596 N N . CYS B 1 41 ? 1.071 -36.156 -11.805 1 93.19 41 CYS B N 1
ATOM 1597 C CA . CYS B 1 41 ? 0.748 -36.188 -13.227 1 93.19 41 CYS B CA 1
ATOM 1598 C C . CYS B 1 41 ? 1.423 -37.375 -13.906 1 93.19 41 CYS B C 1
ATOM 1600 O O . CYS B 1 41 ? 2.641 -37.531 -13.812 1 93.19 41 CYS B O 1
ATOM 1602 N N . GLU B 1 42 ? 0.67 -38.25 -14.578 1 91.88 42 GLU B N 1
ATOM 1603 C CA . GLU B 1 42 ? 1.185 -39.438 -15.266 1 91.88 42 GLU B CA 1
ATOM 1604 C C . GLU B 1 42 ? 1.408 -39.156 -16.75 1 91.88 42 GLU B C 1
ATOM 1606 O O . GLU B 1 42 ? 2.328 -39.719 -17.359 1 91.88 42 GLU B O 1
ATOM 1611 N N . ALA B 1 43 ? 0.568 -38.375 -17.359 1 91.12 43 ALA B N 1
ATOM 1612 C CA . ALA B 1 43 ? 0.656 -37.969 -18.766 1 91.12 43 ALA B CA 1
ATOM 1613 C C . ALA B 1 43 ? 0.75 -36.469 -18.906 1 91.12 43 ALA B C 1
ATOM 1615 O O . ALA B 1 43 ? 0.274 -35.719 -18.047 1 91.12 43 ALA B O 1
ATOM 1616 N N . PRO B 1 44 ? 1.416 -36.031 -19.922 1 86.12 44 PRO B N 1
ATOM 1617 C CA . PRO B 1 44 ? 1.543 -34.594 -20.156 1 86.12 44 PRO B CA 1
ATOM 1618 C C . PRO B 1 44 ? 0.195 -33.875 -20.156 1 86.12 44 PRO B C 1
ATOM 1620 O O . PRO B 1 44 ? 0.107 -32.719 -19.75 1 86.12 44 PRO B O 1
ATOM 1623 N N . GLN B 1 45 ? -0.845 -34.562 -20.625 1 89.81 45 GLN B N 1
ATOM 1624 C CA . GLN B 1 45 ? -2.168 -33.969 -20.703 1 89.81 45 GLN B CA 1
ATOM 1625 C C . GLN B 1 45 ? -2.723 -33.656 -19.312 1 89.81 45 GLN B C 1
ATOM 1627 O O . GLN B 1 45 ? -3.527 -32.75 -19.125 1 89.81 45 GLN B O 1
ATOM 1632 N N . ASP B 1 46 ? -2.234 -34.438 -18.281 1 92.5 46 ASP B N 1
ATOM 1633 C CA . ASP B 1 46 ? -2.68 -34.219 -16.906 1 92.5 46 ASP B CA 1
ATOM 1634 C C . ASP B 1 46 ? -2.162 -32.906 -16.344 1 92.5 46 ASP B C 1
ATOM 1636 O O . ASP B 1 46 ? -2.789 -32.312 -15.453 1 92.5 46 ASP B O 1
ATOM 1640 N N . ALA B 1 47 ? -1.03 -32.5 -16.891 1 92.75 47 ALA B N 1
ATOM 1641 C CA . ALA B 1 47 ? -0.372 -31.281 -16.391 1 92.75 47 ALA B CA 1
ATOM 1642 C C . ALA B 1 47 ? -1.153 -30.031 -16.766 1 92.75 47 ALA B C 1
ATOM 1644 O O . ALA B 1 47 ? -1.01 -28.984 -16.125 1 92.75 47 ALA B O 1
ATOM 1645 N N . ILE B 1 48 ? -1.997 -30.172 -17.766 1 93.38 48 ILE B N 1
ATOM 1646 C CA . ILE B 1 48 ? -2.748 -29.016 -18.266 1 93.38 48 ILE B CA 1
ATOM 1647 C C . ILE B 1 48 ? -3.668 -28.5 -17.156 1 93.38 48 ILE B C 1
ATOM 1649 O O . ILE B 1 48 ? -3.779 -27.281 -16.953 1 93.38 48 ILE B O 1
ATOM 1653 N N . ALA B 1 49 ? -4.27 -29.453 -16.453 1 93.94 49 ALA B N 1
ATOM 1654 C CA . ALA B 1 49 ? -5.141 -29.062 -15.359 1 93.94 49 ALA B CA 1
ATOM 1655 C C . ALA B 1 49 ? -4.359 -28.297 -14.289 1 93.94 49 ALA B C 1
ATOM 1657 O O . ALA B 1 49 ? -4.867 -27.344 -13.703 1 93.94 49 ALA B O 1
ATOM 1658 N N . VAL B 1 50 ? -3.162 -28.719 -14 1 94.94 50 VAL B N 1
ATOM 1659 C CA . VAL B 1 50 ? -2.314 -28.047 -13.016 1 94.94 50 VAL B CA 1
ATOM 1660 C C . VAL B 1 50 ? -1.927 -26.656 -13.516 1 94.94 50 VAL B C 1
ATOM 1662 O O . VAL B 1 50 ? -1.987 -25.688 -12.766 1 94.94 50 VAL B O 1
ATOM 1665 N N . TYR B 1 51 ? -1.606 -26.594 -14.828 1 94.25 51 TYR B N 1
ATOM 1666 C CA . TYR B 1 51 ? -1.258 -25.312 -15.422 1 94.25 51 TYR B CA 1
ATOM 1667 C C . TYR B 1 51 ? -2.404 -24.312 -15.281 1 94.25 51 TYR B C 1
ATOM 1669 O O . TYR B 1 51 ? -2.184 -23.156 -14.953 1 94.25 51 TYR B O 1
ATOM 1677 N N . MET B 1 52 ? -3.555 -24.797 -15.492 1 94.81 52 MET B N 1
ATOM 1678 C CA . MET B 1 52 ? -4.734 -23.938 -15.414 1 94.81 52 MET B CA 1
ATOM 1679 C C . MET B 1 52 ? -4.941 -23.422 -13.992 1 94.81 52 MET B C 1
ATOM 1681 O O . MET B 1 52 ? -5.238 -22.25 -13.781 1 94.81 52 MET B O 1
ATOM 1685 N N . ASP B 1 53 ? -4.73 -24.328 -13.039 1 94.75 53 ASP B N 1
ATOM 1686 C CA . ASP B 1 53 ? -4.898 -23.938 -11.641 1 94.75 53 ASP B CA 1
ATOM 1687 C C . ASP B 1 53 ? -3.826 -22.938 -11.219 1 94.75 53 ASP B C 1
ATOM 1689 O O . ASP B 1 53 ? -4.117 -21.969 -10.516 1 94.75 53 ASP B O 1
ATOM 1693 N N . VAL B 1 54 ? -2.582 -23.188 -11.617 1 95.06 54 VAL B N 1
ATOM 1694 C CA . VAL B 1 54 ? -1.49 -22.266 -11.328 1 95.06 54 VAL B CA 1
ATOM 1695 C C . VAL B 1 54 ? -1.789 -20.891 -11.945 1 95.06 54 VAL B C 1
ATOM 1697 O O . VAL B 1 54 ? -1.616 -19.859 -11.305 1 95.06 54 VAL B O 1
ATOM 1700 N N . GLY B 1 55 ? -2.283 -20.922 -13.164 1 95.94 55 GLY B N 1
ATOM 1701 C CA . GLY B 1 55 ? -2.6 -19.688 -13.852 1 95.94 55 GLY B CA 1
ATOM 1702 C C . GLY B 1 55 ? -3.68 -18.875 -13.156 1 95.94 55 GLY B C 1
ATOM 1703 O O . GLY B 1 55 ? -3.551 -17.656 -13 1 95.94 55 GLY B O 1
ATOM 1704 N N . LYS B 1 56 ? -4.688 -19.547 -12.781 1 96.25 56 LYS B N 1
ATOM 1705 C CA . LYS B 1 56 ? -5.797 -18.875 -12.102 1 96.25 56 LYS B CA 1
ATOM 1706 C C . LYS B 1 56 ? -5.336 -18.234 -10.797 1 96.25 56 LYS B C 1
ATOM 1708 O O . LYS B 1 56 ? -5.691 -17.094 -10.5 1 96.25 56 LYS B O 1
ATOM 1713 N N . LEU B 1 57 ? -4.59 -18.984 -10.07 1 95.56 57 LEU B N 1
ATOM 1714 C CA . LEU B 1 57 ? -4.086 -18.484 -8.797 1 95.56 57 LEU B CA 1
ATOM 1715 C C . LEU B 1 57 ? -3.137 -17.312 -9.008 1 95.56 57 LEU B C 1
ATOM 1717 O O . LEU B 1 57 ? -3.205 -16.312 -8.281 1 95.56 57 LEU B O 1
ATOM 1721 N N . LEU B 1 58 ? -2.324 -17.438 -9.984 1 94.25 58 LEU B N 1
ATOM 1722 C CA . LEU B 1 58 ? -1.379 -16.375 -10.305 1 94.25 58 LEU B CA 1
ATOM 1723 C C . LEU B 1 58 ? -2.113 -15.102 -10.695 1 94.25 58 LEU B C 1
ATOM 1725 O O . LEU B 1 58 ? -1.752 -14.008 -10.25 1 94.25 58 LEU B O 1
ATOM 1729 N N . GLU B 1 59 ? -3.096 -15.266 -11.453 1 96.25 59 GLU B N 1
ATOM 1730 C CA . GLU B 1 59 ? -3.896 -14.117 -11.867 1 96.25 59 GLU B CA 1
ATOM 1731 C C . GLU B 1 59 ? -4.531 -13.422 -10.664 1 96.25 59 GLU B C 1
ATOM 1733 O O . GLU B 1 59 ? -4.535 -12.195 -10.586 1 96.25 59 GLU B O 1
ATOM 1738 N N . GLU B 1 60 ? -5.066 -14.164 -9.789 1 95.38 60 GLU B N 1
ATOM 1739 C CA . GLU B 1 60 ? -5.688 -13.625 -8.586 1 95.38 60 GLU B CA 1
ATOM 1740 C C . GLU B 1 60 ? -4.668 -12.883 -7.727 1 95.38 60 GLU B C 1
ATOM 1742 O O . GLU B 1 60 ? -4.965 -11.812 -7.188 1 95.38 60 GLU B O 1
ATOM 1747 N N . LEU B 1 61 ? -3.543 -13.453 -7.574 1 93.81 61 LEU B N 1
ATOM 1748 C CA . LEU B 1 61 ? -2.49 -12.836 -6.777 1 93.81 61 LEU B CA 1
ATOM 1749 C C . LEU B 1 61 ? -2.014 -11.531 -7.414 1 93.81 61 LEU B C 1
ATOM 1751 O O . LEU B 1 61 ? -1.76 -10.547 -6.711 1 93.81 61 LEU B O 1
ATOM 1755 N N . CYS B 1 62 ? -1.932 -11.547 -8.758 1 92.25 62 CYS B N 1
ATOM 1756 C CA . CYS B 1 62 ? -1.532 -10.328 -9.453 1 92.25 62 CYS B CA 1
ATOM 1757 C C . CYS B 1 62 ? -2.561 -9.227 -9.242 1 92.25 62 CYS B C 1
ATOM 1759 O O . CYS B 1 62 ? -2.197 -8.07 -8.992 1 92.25 62 CYS B O 1
ATOM 1761 N N . ALA B 1 63 ? -3.793 -9.609 -9.336 1 93.38 63 ALA B N 1
ATOM 1762 C CA . ALA B 1 63 ? -4.867 -8.648 -9.109 1 93.38 63 ALA B CA 1
ATOM 1763 C C . ALA B 1 63 ? -4.797 -8.07 -7.699 1 93.38 63 ALA B C 1
ATOM 1765 O O . ALA B 1 63 ? -5.012 -6.871 -7.5 1 93.38 63 ALA B O 1
ATOM 1766 N N . GLU B 1 64 ? -4.457 -8.883 -6.762 1 90.81 64 GLU B N 1
ATOM 1767 C CA . GLU B 1 64 ? -4.32 -8.469 -5.371 1 90.81 64 GLU B CA 1
ATOM 1768 C C . GLU B 1 64 ? -3.186 -7.461 -5.207 1 90.81 64 GLU B C 1
ATOM 1770 O O . GLU B 1 64 ? -3.352 -6.43 -4.547 1 90.81 64 GLU B O 1
ATOM 1775 N N . VAL B 1 65 ? -2.117 -7.723 -5.762 1 88.12 65 VAL B N 1
ATOM 1776 C CA . VAL B 1 65 ? -0.937 -6.875 -5.645 1 88.12 65 VAL B CA 1
ATOM 1777 C C . VAL B 1 65 ? -1.192 -5.535 -6.336 1 88.12 65 VAL B C 1
ATOM 1779 O O . VAL B 1 65 ? -0.801 -4.484 -5.828 1 88.12 65 VAL B O 1
ATOM 1782 N N . GLU B 1 66 ? -1.836 -5.602 -7.465 1 88.19 66 GLU B N 1
ATOM 1783 C CA . GLU B 1 66 ? -2.184 -4.375 -8.172 1 88.19 66 GLU B CA 1
ATOM 1784 C C . GLU B 1 66 ? -3.059 -3.469 -7.312 1 88.19 66 GLU B C 1
ATOM 1786 O O . GLU B 1 66 ? -2.836 -2.258 -7.254 1 88.19 66 GLU B O 1
ATOM 1791 N N . GLN B 1 67 ? -4 -4.062 -6.703 1 88 67 GLN B N 1
ATOM 1792 C CA . GLN B 1 67 ? -4.895 -3.311 -5.828 1 88 67 GLN B CA 1
ATOM 1793 C C . GLN B 1 67 ? -4.133 -2.693 -4.66 1 88 67 GLN B C 1
ATOM 1795 O O . GLN B 1 67 ? -4.336 -1.524 -4.324 1 88 67 GLN B O 1
ATOM 1800 N N . MET B 1 68 ? -3.283 -3.465 -4.023 1 84.19 68 MET B N 1
ATOM 1801 C CA . MET B 1 68 ? -2.48 -2.992 -2.896 1 84.19 68 MET B CA 1
ATOM 1802 C C . MET B 1 68 ? -1.538 -1.875 -3.33 1 84.19 68 MET B C 1
ATOM 1804 O O . MET B 1 68 ? -1.321 -0.917 -2.586 1 84.19 68 MET B O 1
ATOM 1808 N N . SER B 1 69 ? -1.004 -2.043 -4.523 1 80.5 69 SER B N 1
ATOM 1809 C CA . SER B 1 69 ? -0.095 -1.031 -5.051 1 80.5 69 SER B CA 1
ATOM 1810 C C . SER B 1 69 ? -0.817 0.292 -5.285 1 80.5 69 SER B C 1
ATOM 1812 O O . SER B 1 69 ? -0.26 1.362 -5.031 1 80.5 69 SER B O 1
ATOM 1814 N N . SER B 1 70 ? -2.002 0.213 -5.777 1 83.75 70 SER B N 1
ATOM 1815 C CA . SER B 1 70 ? -2.795 1.416 -6.008 1 83.75 70 SER B CA 1
ATOM 1816 C C . SER B 1 70 ? -3.076 2.15 -4.699 1 83.75 70 SER B C 1
ATOM 1818 O O . SER B 1 70 ? -3.02 3.381 -4.648 1 83.75 70 SER B O 1
ATOM 1820 N N . SER B 1 71 ? -3.365 1.395 -3.707 1 82.44 71 SER B N 1
ATOM 1821 C CA . SER B 1 71 ? -3.59 1.982 -2.391 1 82.44 71 SER B CA 1
ATOM 1822 C C . SER B 1 71 ? -2.336 2.682 -1.876 1 82.44 71 SER B C 1
ATOM 1824 O O . SER B 1 71 ? -2.42 3.752 -1.271 1 82.44 71 SER B O 1
ATOM 1826 N N . HIS B 1 72 ? -1.317 2.145 -2.133 1 75.44 72 HIS B N 1
ATOM 1827 C CA . HIS B 1 72 ? -0.043 2.705 -1.702 1 75.44 72 HIS B CA 1
ATOM 1828 C C . HIS B 1 72 ? 0.224 4.047 -2.373 1 75.44 72 HIS B C 1
ATOM 1830 O O . HIS B 1 72 ? 0.704 4.984 -1.729 1 75.44 72 HIS B O 1
ATOM 1836 N N . GLU B 1 73 ? -0.064 4.078 -3.625 1 79.5 73 GLU B N 1
ATOM 1837 C CA . GLU B 1 73 ? 0.131 5.336 -4.336 1 79.5 73 GLU B CA 1
ATOM 1838 C C . GLU B 1 73 ? -0.741 6.441 -3.75 1 79.5 73 GLU B C 1
ATOM 1840 O O . GLU B 1 73 ? -0.328 7.602 -3.695 1 79.5 73 GLU B O 1
ATOM 1845 N N . GLN B 1 74 ? -1.824 6.055 -3.357 1 85.19 74 GLN B N 1
ATOM 1846 C CA . GLN B 1 74 ? -2.734 7.02 -2.752 1 85.19 74 GLN B CA 1
ATOM 1847 C C . GLN B 1 74 ? -2.188 7.531 -1.421 1 85.19 74 GLN B C 1
ATOM 1849 O O . GLN B 1 74 ? -2.52 8.633 -0.99 1 85.19 74 GLN B O 1
ATOM 1854 N N . CYS B 1 75 ? -1.385 6.785 -0.782 1 85.19 75 CYS B N 1
ATOM 1855 C CA . CYS B 1 75 ? -0.748 7.176 0.471 1 85.19 75 CYS B CA 1
ATOM 1856 C C . CYS B 1 75 ? 0.105 8.422 0.283 1 85.19 75 CYS B C 1
ATOM 1858 O O . CYS B 1 75 ? 0.207 9.25 1.189 1 85.19 75 CYS B O 1
ATOM 1860 N N . LEU B 1 76 ? 0.577 8.648 -0.905 1 83.62 76 LEU B N 1
ATOM 1861 C CA . LEU B 1 76 ? 1.42 9.805 -1.201 1 83.62 76 LEU B CA 1
ATOM 1862 C C . LEU B 1 76 ? 0.635 11.102 -1.052 1 83.62 76 LEU B C 1
ATOM 1864 O O . LEU B 1 76 ? 1.14 12.078 -0.49 1 83.62 76 LEU B O 1
ATOM 1868 N N . VAL B 1 77 ? -0.546 11.062 -1.492 1 90.88 77 VAL B N 1
ATOM 1869 C CA . VAL B 1 77 ? -1.397 12.242 -1.4 1 90.88 77 VAL B CA 1
ATOM 1870 C C . VAL B 1 77 ? -1.707 12.547 0.064 1 90.88 77 VAL B C 1
ATOM 1872 O O . VAL B 1 77 ? -1.685 13.703 0.485 1 90.88 77 VAL B O 1
ATOM 1875 N N . SER B 1 78 ? -1.988 11.508 0.808 1 91.75 78 SER B N 1
ATOM 1876 C CA . SER B 1 78 ? -2.268 11.672 2.23 1 91.75 78 SER B CA 1
ATOM 1877 C C . SER B 1 78 ? -1.046 12.203 2.977 1 91.75 78 SER B C 1
ATOM 1879 O O . SER B 1 78 ? -1.171 13.031 3.875 1 91.75 78 SER B O 1
ATOM 1881 N N . LEU B 1 79 ? 0.077 11.789 2.586 1 87.12 79 LEU B N 1
ATOM 1882 C CA . LEU B 1 79 ? 1.315 12.266 3.193 1 87.12 79 LEU B CA 1
ATOM 1883 C C . LEU B 1 79 ? 1.569 13.727 2.838 1 87.12 79 LEU B C 1
ATOM 1885 O O . LEU B 1 79 ? 1.965 14.523 3.695 1 87.12 79 LEU B O 1
ATOM 1889 N N . ASP B 1 80 ? 1.32 14.078 1.637 1 89 80 ASP B N 1
ATOM 1890 C CA . ASP B 1 80 ? 1.38 15.484 1.229 1 89 80 ASP B CA 1
ATOM 1891 C C . ASP B 1 80 ? 0.428 16.344 2.064 1 89 80 ASP B C 1
ATOM 1893 O O . ASP B 1 80 ? 0.786 17.438 2.488 1 89 80 ASP B O 1
ATOM 1897 N N . ALA B 1 81 ? -0.716 15.805 2.203 1 93.25 81 ALA B N 1
ATOM 1898 C CA . ALA B 1 81 ? -1.725 16.516 2.982 1 93.25 81 ALA B CA 1
ATOM 1899 C C . ALA B 1 81 ? -1.268 16.703 4.426 1 93.25 81 ALA B C 1
ATOM 1901 O O . ALA B 1 81 ? -1.406 17.797 4.988 1 93.25 81 ALA B O 1
ATOM 1902 N N . ILE B 1 82 ? -0.759 15.75 5.074 1 91.69 82 ILE B N 1
ATOM 1903 C CA . ILE B 1 82 ? -0.227 15.828 6.434 1 91.69 82 ILE B CA 1
ATOM 1904 C C . ILE B 1 82 ? 0.878 16.875 6.492 1 91.69 82 ILE B C 1
ATOM 1906 O O . ILE B 1 82 ? 0.877 17.75 7.375 1 91.69 82 ILE B O 1
ATOM 1910 N N . CYS B 1 83 ? 1.72 16.859 5.535 1 86.44 83 CYS B N 1
ATOM 1911 C CA . CYS B 1 83 ? 2.818 17.828 5.473 1 86.44 83 CYS B CA 1
ATOM 1912 C C . CYS B 1 83 ? 2.297 19.25 5.328 1 86.44 83 CYS B C 1
ATOM 1914 O O . CYS B 1 83 ? 2.773 20.156 6.004 1 86.44 83 CYS B O 1
ATOM 1916 N N . ALA B 1 84 ? 1.383 19.422 4.477 1 91.75 84 ALA B N 1
ATOM 1917 C CA . ALA B 1 84 ? 0.791 20.734 4.281 1 91.75 84 ALA B CA 1
ATOM 1918 C C . ALA B 1 84 ? 0.186 21.266 5.578 1 91.75 84 ALA B C 1
ATOM 1920 O O . ALA B 1 84 ? 0.376 22.438 5.93 1 91.75 84 ALA B O 1
ATOM 1921 N N . LEU B 1 85 ? -0.55 20.391 6.332 1 93.44 85 LEU B N 1
ATOM 1922 C CA . LEU B 1 85 ? -1.163 20.797 7.594 1 93.44 85 LEU B CA 1
ATOM 1923 C C . LEU B 1 85 ? -0.102 21.219 8.609 1 93.44 85 LEU B C 1
ATOM 1925 O O . LEU B 1 85 ? -0.231 22.25 9.25 1 93.44 85 LEU B O 1
ATOM 1929 N N . LEU B 1 86 ? 0.936 20.469 8.688 1 87.19 86 LEU B N 1
ATOM 1930 C CA . LEU B 1 86 ? 1.987 20.719 9.664 1 87.19 86 LEU B CA 1
ATOM 1931 C C . LEU B 1 86 ? 2.785 21.969 9.297 1 87.19 86 LEU B C 1
ATOM 1933 O O . LEU B 1 86 ? 3.189 22.734 10.172 1 87.19 86 LEU B O 1
ATOM 1937 N N . THR B 1 87 ? 2.967 22.141 8.016 1 85.62 87 THR B N 1
ATOM 1938 C CA . THR B 1 87 ? 3.736 23.281 7.543 1 85.62 87 THR B CA 1
ATOM 1939 C C . THR B 1 87 ? 2.922 24.578 7.664 1 85.62 87 THR B C 1
ATOM 1941 O O . THR B 1 87 ? 3.473 25.641 7.949 1 85.62 87 THR B O 1
ATOM 1944 N N . THR B 1 88 ? 1.688 24.469 7.469 1 90.31 88 THR B N 1
ATOM 1945 C CA . THR B 1 88 ? 0.819 25.641 7.48 1 90.31 88 THR B CA 1
ATOM 1946 C C . THR B 1 88 ? 0.486 26.047 8.914 1 90.31 88 THR B C 1
ATOM 1948 O O . THR B 1 88 ? 0.156 27.203 9.172 1 90.31 88 THR B O 1
ATOM 1951 N N . SER B 1 89 ? 0.531 25.141 9.789 1 88.75 89 SER B N 1
ATOM 1952 C CA . SER B 1 89 ? 0.19 25.438 11.172 1 88.75 89 SER B CA 1
ATOM 1953 C C . SER B 1 89 ? 1.285 26.266 11.852 1 88.75 89 SER B C 1
ATOM 1955 O O . SER B 1 89 ? 2.473 25.984 11.664 1 88.75 89 SER B O 1
ATOM 1957 N N . ASN B 1 90 ? 0.944 27.297 12.445 1 78.06 90 ASN B N 1
ATOM 1958 C CA . ASN B 1 90 ? 1.865 28.125 13.227 1 78.06 90 ASN B CA 1
ATOM 1959 C C . ASN B 1 90 ? 2.32 27.406 14.492 1 78.06 90 ASN B C 1
ATOM 1961 O O . ASN B 1 90 ? 1.632 26.5 14.984 1 78.06 90 ASN B O 1
ATOM 1965 N N . LEU B 1 91 ? 3.457 27.828 14.984 1 79 91 LEU B N 1
ATOM 1966 C CA . LEU B 1 91 ? 4.055 27.188 16.156 1 79 91 LEU B CA 1
ATOM 1967 C C . LEU B 1 91 ? 3.168 27.344 17.375 1 79 91 LEU B C 1
ATOM 1969 O O . LEU B 1 91 ? 3.291 26.594 18.344 1 79 91 LEU B O 1
ATOM 1973 N N . LYS B 1 92 ? 2.312 28.297 17.344 1 83.19 92 LYS B N 1
ATOM 1974 C CA . LYS B 1 92 ? 1.412 28.531 18.469 1 83.19 92 LYS B CA 1
ATOM 1975 C C . LYS B 1 92 ? 0.494 27.328 18.688 1 83.19 92 LYS B C 1
ATOM 1977 O O . LYS B 1 92 ? -0.054 27.156 19.781 1 83.19 92 LYS B O 1
ATOM 1982 N N . ILE B 1 93 ? 0.305 26.484 17.688 1 89.56 93 ILE B N 1
ATOM 1983 C CA . ILE B 1 93 ? -0.57 25.328 17.812 1 89.56 93 ILE B CA 1
ATOM 1984 C C . ILE B 1 93 ? 0.016 24.344 18.828 1 89.56 93 ILE B C 1
ATOM 1986 O O . ILE B 1 93 ? -0.704 23.5 19.375 1 89.56 93 ILE B O 1
ATOM 1990 N N . LEU B 1 94 ? 1.294 24.438 19.094 1 86.5 94 LEU B N 1
ATOM 1991 C CA . LEU B 1 94 ? 1.959 23.531 20.016 1 86.5 94 LEU B CA 1
ATOM 1992 C C . LEU B 1 94 ? 1.608 23.844 21.453 1 86.5 94 LEU B C 1
ATOM 1994 O O . LEU B 1 94 ? 1.892 23.062 22.359 1 86.5 94 LEU B O 1
ATOM 1998 N N . THR B 1 95 ? 1.032 25.016 21.641 1 86.12 95 THR B N 1
ATOM 1999 C CA . THR B 1 95 ? 0.535 25.344 22.984 1 86.12 95 THR B CA 1
ATOM 2000 C C . THR B 1 95 ? -0.782 24.625 23.25 1 86.12 95 THR B C 1
ATOM 2002 O O . THR B 1 95 ? -1.239 24.578 24.391 1 86.12 95 THR B O 1
ATOM 2005 N N . HIS B 1 96 ? -1.464 24.094 22.234 1 90.12 96 HIS B N 1
ATOM 2006 C CA . HIS B 1 96 ? -2.691 23.312 22.328 1 90.12 96 HIS B CA 1
ATOM 2007 C C . HIS B 1 96 ? -2.391 21.844 22.609 1 90.12 96 HIS B C 1
ATOM 2009 O O . HIS B 1 96 ? -2.074 21.078 21.688 1 90.12 96 HIS B O 1
ATOM 2015 N N . GLN B 1 97 ? -2.654 21.484 23.859 1 91.94 97 GLN B N 1
ATOM 2016 C CA . GLN B 1 97 ? -2.197 20.188 24.344 1 91.94 97 GLN B CA 1
ATOM 2017 C C . GLN B 1 97 ? -2.82 19.047 23.547 1 91.94 97 GLN B C 1
ATOM 2019 O O . GLN B 1 97 ? -2.139 18.078 23.203 1 91.94 97 GLN B O 1
ATOM 2024 N N . PRO B 1 98 ? -4.07 19.094 23.234 1 92.62 98 PRO B N 1
ATOM 2025 C CA . PRO B 1 98 ? -4.66 18 22.469 1 92.62 98 PRO B CA 1
ATOM 2026 C C . PRO B 1 98 ? -3.945 17.766 21.125 1 92.62 98 PRO B C 1
ATOM 2028 O O . PRO B 1 98 ? -3.816 16.625 20.688 1 92.62 98 PRO B O 1
ATOM 2031 N N . PHE B 1 99 ? -3.469 18.828 20.531 1 91.25 99 PHE B N 1
ATOM 2032 C CA . PHE B 1 99 ? -2.729 18.672 19.297 1 91.25 99 PHE B CA 1
ATOM 2033 C C . PHE B 1 99 ? -1.371 18.031 19.547 1 91.25 99 PHE B C 1
ATOM 2035 O O . PHE B 1 99 ? -0.95 17.141 18.797 1 91.25 99 PHE B O 1
ATOM 2042 N N . VAL B 1 100 ? -0.714 18.469 20.531 1 89.44 100 VAL B N 1
ATOM 2043 C CA . VAL B 1 100 ? 0.583 17.906 20.875 1 89.44 100 VAL B CA 1
ATOM 2044 C C . VAL B 1 100 ? 0.431 16.406 21.172 1 89.44 100 VAL B C 1
ATOM 2046 O O . VAL B 1 100 ? 1.251 15.602 20.719 1 89.44 100 VAL B O 1
ATOM 2049 N N . ASN B 1 101 ? -0.614 16.047 21.891 1 90.69 101 ASN B N 1
ATOM 2050 C CA . ASN B 1 101 ? -0.881 14.641 22.156 1 90.69 101 ASN B CA 1
ATOM 2051 C C . ASN B 1 101 ? -1.055 13.852 20.859 1 90.69 101 ASN B C 1
ATOM 2053 O O . ASN B 1 101 ? -0.577 12.719 20.75 1 90.69 101 ASN B O 1
ATOM 2057 N N . LEU B 1 102 ? -1.733 14.445 19.906 1 91.94 102 LEU B N 1
ATOM 2058 C CA . LEU B 1 102 ? -1.939 13.812 18.609 1 91.94 102 LEU B CA 1
ATOM 2059 C C . LEU B 1 102 ? -0.608 13.562 17.906 1 91.94 102 LEU B C 1
ATOM 2061 O O . LEU B 1 102 ? -0.403 12.508 17.297 1 91.94 102 LEU B O 1
ATOM 2065 N N . LEU B 1 103 ? 0.305 14.484 17.969 1 87.62 103 LEU B N 1
ATOM 2066 C CA . LEU B 1 103 ? 1.618 14.344 17.344 1 87.62 103 LEU B CA 1
ATOM 2067 C C . LEU B 1 103 ? 2.367 13.148 17.922 1 87.62 103 LEU B C 1
ATOM 2069 O O . LEU B 1 103 ? 2.898 12.32 17.188 1 87.62 103 LEU B O 1
ATOM 2073 N N . TRP B 1 104 ? 2.291 12.945 19.25 1 85.31 104 TRP B N 1
ATOM 2074 C CA . TRP B 1 104 ? 3.059 11.922 19.953 1 85.31 104 TRP B CA 1
ATOM 2075 C C . TRP B 1 104 ? 2.375 10.562 19.844 1 85.31 104 TRP B C 1
ATOM 2077 O O . TRP B 1 104 ? 3.043 9.531 19.719 1 85.31 104 TRP B O 1
ATOM 2087 N N . GLU B 1 105 ? 1.122 10.648 19.766 1 91.06 105 GLU B N 1
ATOM 2088 C CA . GLU B 1 105 ? 0.387 9.391 19.859 1 91.06 105 GLU B CA 1
ATOM 2089 C C . GLU B 1 105 ? 0.09 8.805 18.484 1 91.06 105 GLU B C 1
ATOM 2091 O O . GLU B 1 105 ? -0.074 7.594 18.344 1 91.06 105 GLU B O 1
ATOM 2096 N N . LYS B 1 106 ? 0.015 9.633 17.5 1 89.81 106 LYS B N 1
ATOM 2097 C CA . LYS B 1 106 ? -0.437 9.133 16.203 1 89.81 106 LYS B CA 1
ATOM 2098 C C . LYS B 1 106 ? 0.581 9.445 15.109 1 89.81 106 LYS B C 1
ATOM 2100 O O . LYS B 1 106 ? 1.021 8.547 14.391 1 89.81 106 LYS B O 1
ATOM 2105 N N . VAL B 1 107 ? 1.013 10.68 15.047 1 85.25 107 VAL B N 1
ATOM 2106 C CA . VAL B 1 107 ? 1.822 11.117 13.906 1 85.25 107 VAL B CA 1
ATOM 2107 C C . VAL B 1 107 ? 3.215 10.5 14 1 85.25 107 VAL B C 1
ATOM 2109 O O . VAL B 1 107 ? 3.684 9.867 13.055 1 85.25 107 VAL B O 1
ATOM 2112 N N . CYS B 1 108 ? 3.752 10.617 15.18 1 81.94 108 CYS B N 1
ATOM 2113 C CA . CYS B 1 108 ? 5.121 10.141 15.328 1 81.94 108 CYS B CA 1
ATOM 2114 C C . CYS B 1 108 ? 5.191 8.625 15.156 1 81.94 108 CYS B C 1
ATOM 2116 O O . CYS B 1 108 ? 6.012 8.125 14.383 1 81.94 108 CYS B O 1
ATOM 2118 N N . PRO B 1 109 ? 4.445 7.848 15.797 1 83.5 109 PRO B N 1
ATOM 2119 C CA . PRO B 1 109 ? 4.461 6.398 15.578 1 83.5 109 PRO B CA 1
ATOM 2120 C C . PRO B 1 109 ? 4.219 6.016 14.117 1 83.5 109 PRO B C 1
ATOM 2122 O O . PRO B 1 109 ? 4.832 5.074 13.609 1 83.5 109 PRO B O 1
ATOM 2125 N N . LEU B 1 110 ? 3.381 6.727 13.445 1 83.69 110 LEU B N 1
ATOM 2126 C CA . LEU B 1 110 ? 3.092 6.453 12.047 1 83.69 110 LEU B CA 1
ATOM 2127 C C . LEU B 1 110 ? 4.324 6.695 11.18 1 83.69 110 LEU B C 1
ATOM 2129 O O . LEU B 1 110 ? 4.652 5.879 10.312 1 83.69 110 LEU B O 1
ATOM 2133 N N . ILE B 1 111 ? 4.969 7.777 11.438 1 74.38 111 ILE B N 1
ATOM 2134 C CA . ILE B 1 111 ? 6.16 8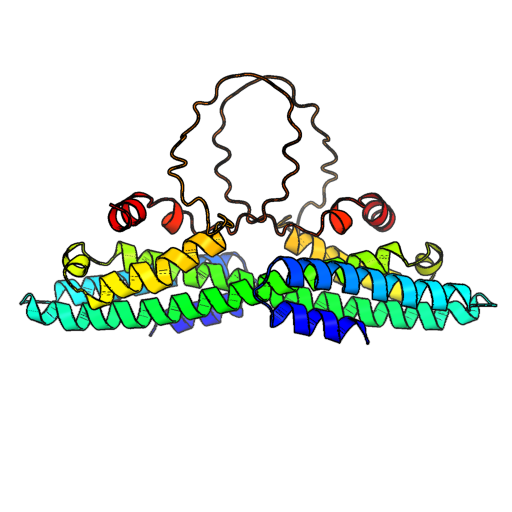.125 10.672 1 74.38 111 ILE B CA 1
ATOM 2135 C C . ILE B 1 111 ? 7.262 7.102 10.93 1 74.38 111 ILE B C 1
ATOM 2137 O O . ILE B 1 111 ? 7.938 6.664 9.992 1 74.38 111 ILE B O 1
ATOM 2141 N N . ILE B 1 112 ? 7.426 6.695 12.125 1 73.88 112 ILE B N 1
ATOM 2142 C CA . ILE B 1 112 ? 8.406 5.68 12.5 1 73.88 112 ILE B CA 1
ATOM 2143 C C . ILE B 1 112 ? 8.102 4.375 11.758 1 73.88 112 ILE B C 1
ATOM 2145 O O . ILE B 1 112 ? 9.008 3.734 11.227 1 73.88 112 ILE B O 1
ATOM 2149 N N . LEU B 1 113 ? 6.855 4.047 11.758 1 74.88 113 LEU B N 1
ATOM 2150 C CA . LEU B 1 113 ? 6.418 2.848 11.055 1 74.88 113 LEU B CA 1
ATOM 2151 C C . LEU B 1 113 ? 6.766 2.932 9.57 1 74.88 113 LEU B C 1
ATOM 2153 O O . LEU B 1 113 ? 7.281 1.969 8.992 1 74.88 113 LEU B O 1
ATOM 2157 N N . LEU B 1 114 ? 6.543 4.023 8.969 1 70.81 114 LEU B N 1
ATOM 2158 C CA . LEU B 1 114 ? 6.738 4.219 7.539 1 70.81 114 LEU B CA 1
ATOM 2159 C C . LEU B 1 114 ? 8.227 4.223 7.188 1 70.81 114 LEU B C 1
ATOM 2161 O O . LEU B 1 114 ? 8.609 3.773 6.105 1 70.81 114 LEU B O 1
ATOM 2165 N N . LEU B 1 115 ? 8.961 4.664 8.039 1 62.06 115 LEU B N 1
ATOM 2166 C CA . LEU B 1 115 ? 10.406 4.73 7.832 1 62.06 115 LEU B CA 1
ATOM 2167 C C . LEU B 1 115 ? 11.062 3.389 8.133 1 62.06 115 LEU B C 1
ATOM 2169 O O . LEU B 1 115 ? 12.203 3.145 7.73 1 62.06 115 LEU B O 1
ATOM 2173 N N . GLY B 1 116 ? 10.242 2.383 8.492 1 57 116 GLY B N 1
ATOM 2174 C CA . GLY B 1 116 ? 10.789 1.083 8.844 1 57 116 GLY B CA 1
ATOM 2175 C C . GLY B 1 116 ? 11.727 1.134 10.039 1 57 116 GLY B C 1
ATOM 2176 O O . GLY B 1 116 ? 12.656 0.332 10.141 1 57 116 GLY B O 1
ATOM 2177 N N . ILE B 1 117 ? 11.844 2.17 10.789 1 46.25 117 ILE B N 1
ATOM 2178 C CA . ILE B 1 117 ? 12.664 2.283 11.992 1 46.25 117 ILE B CA 1
ATOM 2179 C C . ILE B 1 117 ? 12.047 1.453 13.109 1 46.25 117 ILE B C 1
ATOM 2181 O O . ILE B 1 117 ? 10.859 1.597 13.422 1 46.25 117 ILE B O 1
ATOM 2185 N N . PRO B 1 118 ? 12.742 0.279 13.414 1 42.69 118 PRO B N 1
ATOM 2186 C CA . PRO B 1 118 ? 12.219 -0.484 14.547 1 42.69 118 PRO B CA 1
ATOM 2187 C C . PRO B 1 118 ? 11.781 0.409 15.703 1 42.69 118 PRO B C 1
ATOM 2189 O O . PRO B 1 118 ? 12.352 1.486 15.906 1 42.69 118 PRO B O 1
ATOM 2192 N N . GLN B 1 119 ? 10.516 0.318 16.078 1 40.53 119 GLN B N 1
ATOM 2193 C CA . GLN B 1 119 ? 10.055 1.021 17.266 1 40.53 119 GLN B CA 1
ATOM 2194 C C . GLN B 1 119 ? 11.102 0.981 18.375 1 40.53 119 GLN B C 1
ATOM 2196 O O . GLN B 1 119 ? 10.883 1.533 19.469 1 40.53 119 GLN B O 1
ATOM 2201 N N . LYS B 1 120 ? 12.047 0.05 18.531 1 37.5 120 LYS B N 1
ATOM 2202 C CA . LYS B 1 120 ? 12.859 0.149 19.75 1 37.5 120 LYS B CA 1
ATOM 2203 C C . LYS B 1 120 ? 13.539 1.512 19.844 1 37.5 120 LYS B C 1
ATOM 2205 O O . LYS B 1 120 ? 13.492 2.158 20.891 1 37.5 120 LYS B O 1
ATOM 2210 N N . GLY B 1 121 ? 15.031 1.562 19.531 1 31.19 121 GLY B N 1
ATOM 2211 C CA . GLY B 1 121 ? 15.938 2.648 19.875 1 31.19 121 GLY B CA 1
ATOM 2212 C C . GLY B 1 121 ? 15.75 3.877 19.016 1 31.19 121 GLY B C 1
ATOM 2213 O O . GLY B 1 121 ? 16.047 3.85 17.812 1 31.19 121 GLY B O 1
ATOM 2214 N N . MET B 1 122 ? 14.852 4.629 19.109 1 33.03 122 MET B N 1
ATOM 2215 C CA . MET B 1 122 ? 14.836 6.02 18.672 1 33.03 122 MET B CA 1
ATOM 2216 C C . MET B 1 122 ? 16.188 6.68 18.906 1 33.03 122 MET B C 1
ATOM 2218 O O . MET B 1 122 ? 16.375 7.406 19.875 1 33.03 122 MET B O 1
ATOM 2222 N N . SER B 1 123 ? 17.391 5.934 18.984 1 27.33 123 SER B N 1
ATOM 2223 C CA . SER B 1 123 ? 18.547 6.82 19.031 1 27.33 123 SER B CA 1
ATOM 2224 C C . SER B 1 123 ? 18.609 7.738 17.812 1 27.33 123 SER B C 1
ATOM 2226 O O . SER B 1 123 ? 18.016 7.43 16.766 1 27.33 123 SER B O 1
ATOM 2228 N N . SER B 1 124 ? 19.281 8.93 17.953 1 29.59 124 SER B N 1
ATOM 2229 C CA . SER B 1 124 ? 19.656 10.188 17.297 1 29.59 124 SER B CA 1
ATOM 2230 C C . SER B 1 124 ? 20.344 9.93 15.961 1 29.59 124 SER B C 1
ATOM 2232 O O . SER B 1 124 ? 21.547 9.742 15.906 1 29.59 124 SER B O 1
ATOM 2234 N N . SER B 1 125 ? 20.125 9 15.227 1 30.02 125 SER B N 1
ATOM 2235 C CA . SER B 1 125 ? 21.078 8.883 14.125 1 30.02 125 SER B CA 1
ATOM 2236 C C . SER B 1 125 ? 21.031 10.117 13.219 1 30.02 125 SER B C 1
ATOM 2238 O O . SER B 1 125 ? 20.078 10.305 12.469 1 30.02 125 SER B O 1
ATOM 2240 N N . GLY B 1 126 ? 21.562 11.328 13.742 1 28.59 126 GLY B N 1
ATOM 2241 C CA . GLY B 1 126 ? 22.078 12.469 13.008 1 28.59 126 GLY B CA 1
ATOM 2242 C C . GLY B 1 126 ? 23.031 12.078 11.891 1 28.59 126 GLY B C 1
ATOM 2243 O O . GLY B 1 126 ? 23.688 12.938 11.297 1 28.59 126 GLY B O 1
ATOM 2244 N N . SER B 1 127 ? 23.781 10.977 11.766 1 27.2 127 SER B N 1
ATOM 2245 C CA . SER B 1 127 ? 25.031 11.18 11.039 1 27.2 127 SER B CA 1
ATOM 2246 C C . SER B 1 127 ? 24.781 11.539 9.578 1 27.2 127 SER B C 1
ATOM 2248 O O . SER B 1 127 ? 24.172 10.758 8.844 1 27.2 127 SER B O 1
ATOM 2250 N N . VAL B 1 128 ? 24.688 12.883 9.25 1 27.72 128 VAL B N 1
ATOM 2251 C CA . VAL B 1 128 ? 25.109 13.477 7.98 1 27.72 128 VAL B CA 1
ATOM 2252 C C . VAL B 1 128 ? 26.453 12.891 7.547 1 27.72 128 VAL B C 1
ATOM 2254 O O . VAL B 1 128 ? 27.484 13.18 8.148 1 27.72 128 VAL B O 1
ATOM 2257 N N . SER B 1 129 ? 26.672 11.648 7.34 1 26.22 129 SER B N 1
ATOM 2258 C CA . SER B 1 129 ? 28 11.227 6.898 1 26.22 129 SER B CA 1
ATOM 2259 C C . SER B 1 129 ? 28.438 11.969 5.645 1 26.22 129 SER B C 1
ATOM 2261 O O . SER B 1 129 ? 27.656 12.102 4.695 1 26.22 129 SER B O 1
ATOM 2263 N N . LYS B 1 130 ? 29.375 13.016 5.691 1 25.53 130 LYS B N 1
ATOM 2264 C CA . LYS B 1 130 ? 30.391 13.367 4.695 1 25.53 130 LYS B CA 1
ATOM 2265 C C . LYS B 1 130 ? 30.953 12.117 4.016 1 25.53 130 LYS B C 1
ATOM 2267 O O . LYS B 1 130 ? 31.484 11.234 4.684 1 25.53 130 LYS B O 1
ATOM 2272 N N . SER B 1 131 ? 30.516 11.672 2.836 1 27.64 131 SER B N 1
ATOM 2273 C CA . SER B 1 131 ? 30.953 10.516 2.059 1 27.64 131 SER B CA 1
ATOM 2274 C C . SER B 1 131 ? 32.469 10.484 1.906 1 27.64 131 SER B C 1
ATOM 2276 O O . SER B 1 131 ? 33.031 11.297 1.185 1 27.64 131 SER B O 1
ATOM 2278 N N . SER B 1 132 ? 33.25 10.367 3.012 1 24.3 132 SER B N 1
ATOM 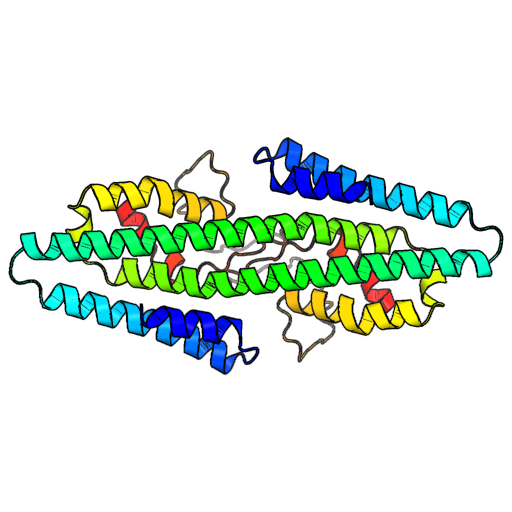2279 C CA . SER B 1 132 ? 34.562 9.961 2.525 1 24.3 132 SER B CA 1
ATOM 2280 C C . SER B 1 132 ? 34.469 8.781 1.567 1 24.3 132 SER B C 1
ATOM 2282 O O . SER B 1 132 ? 33.438 8.062 1.565 1 24.3 132 SER B O 1
ATOM 2284 N N . GLU B 1 133 ? 35.688 8.148 1.127 1 24.39 133 GLU B N 1
ATOM 2285 C CA . GLU B 1 133 ? 36.312 7.375 0.064 1 24.39 133 GLU B CA 1
ATOM 2286 C C . GLU B 1 133 ? 35.719 5.973 -0.034 1 24.39 133 GLU B C 1
ATOM 2288 O O . GLU B 1 133 ? 35.469 5.477 -1.133 1 24.39 133 GLU B O 1
ATOM 2293 N N . SER B 1 134 ? 35.875 4.953 0.945 1 24.5 134 SER B N 1
ATOM 2294 C CA . SER B 1 134 ? 36.375 3.674 0.463 1 24.5 134 SER B CA 1
ATOM 2295 C C . SER B 1 134 ? 35.25 2.783 -0.041 1 24.5 134 SER B C 1
ATOM 2297 O O . SER B 1 134 ? 35.281 2.307 -1.178 1 24.5 134 SER B O 1
ATOM 2299 N N . GLY B 1 135 ? 35.125 1.364 0.588 1 24.61 135 GLY B N 1
ATOM 2300 C CA . GLY B 1 135 ? 35.031 0.02 0.044 1 24.61 135 GLY B CA 1
ATOM 2301 C C . GLY B 1 135 ? 33.594 -0.382 -0.248 1 24.61 135 GLY B C 1
ATOM 2302 O O . GLY B 1 135 ? 32.656 0.255 0.233 1 24.61 135 GLY B O 1
ATOM 2303 N N . GLU B 1 136 ? 33.25 -1.702 -0.939 1 28.73 136 GLU B N 1
ATOM 2304 C CA . GLU B 1 136 ? 32.406 -2.367 -1.923 1 28.73 136 GLU B CA 1
ATOM 2305 C C . GLU B 1 136 ? 31.109 -2.885 -1.282 1 28.73 136 GLU B C 1
ATOM 2307 O O . GLU B 1 136 ? 30.375 -3.66 -1.896 1 28.73 136 GLU B O 1
ATOM 2312 N N . GLU B 1 137 ? 30.688 -2.627 0 1 30.44 137 GLU B N 1
ATOM 2313 C CA . GLU B 1 137 ? 29.766 -3.637 0.496 1 30.44 137 GLU B CA 1
ATOM 2314 C C . GLU B 1 137 ? 28.422 -3.543 -0.211 1 30.44 137 GLU B C 1
ATOM 2316 O O . GLU B 1 137 ? 27.938 -2.443 -0.496 1 30.44 137 GLU B O 1
ATOM 2321 N N . PRO B 1 138 ? 27.875 -4.797 -0.784 1 27.88 138 PRO B N 1
ATOM 2322 C CA . PRO B 1 138 ? 26.703 -4.891 -1.671 1 27.88 138 PRO B CA 1
ATOM 2323 C C . PRO B 1 138 ? 25.406 -4.484 -0.984 1 27.88 138 PRO B C 1
ATOM 2325 O O . PRO B 1 138 ? 25.094 -4.996 0.092 1 27.88 138 PRO B O 1
ATOM 2328 N N . VAL B 1 139 ? 25.047 -3.334 -0.66 1 27.47 139 VAL B N 1
ATOM 2329 C CA . VAL B 1 139 ? 23.859 -2.74 -0.052 1 27.47 139 VAL B CA 1
ATOM 2330 C C . VAL B 1 139 ? 22.609 -3.189 -0.808 1 27.47 139 VAL B C 1
ATOM 2332 O O . VAL B 1 139 ? 22.344 -2.721 -1.918 1 27.47 139 VAL B O 1
ATOM 2335 N N . GLY B 1 140 ? 22.484 -4.531 -1.095 1 28.39 140 GLY B N 1
ATOM 2336 C CA . GLY B 1 140 ? 21.328 -4.93 -1.871 1 28.39 140 GLY B CA 1
ATOM 2337 C C . GLY B 1 140 ? 20.016 -4.609 -1.186 1 28.39 140 GLY B C 1
ATOM 2338 O O . GLY B 1 140 ? 18.969 -5.148 -1.553 1 28.39 140 GLY B O 1
ATOM 2339 N N . GLU B 1 141 ? 20 -3.949 -0.001 1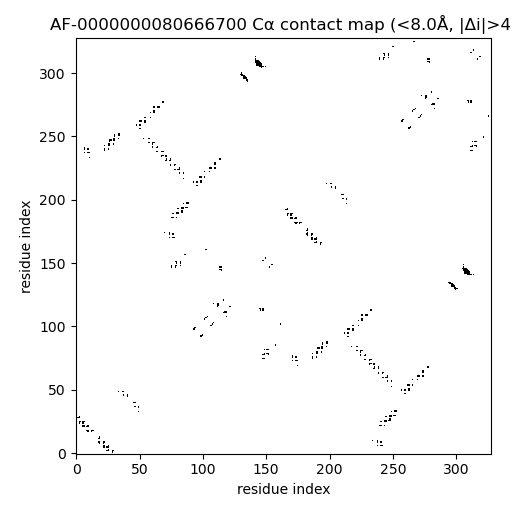 28.02 141 GLU B N 1
ATOM 2340 C CA . GLU B 1 141 ? 18.828 -3.854 0.856 1 28.02 141 GLU B CA 1
ATOM 2341 C C . GLU B 1 141 ? 17.656 -3.211 0.117 1 28.02 141 GLU B C 1
ATOM 2343 O O . GLU B 1 141 ? 17.781 -2.117 -0.435 1 28.02 141 GLU B O 1
ATOM 2348 N N . GLY B 1 142 ? 16.922 -3.895 -0.67 1 28.41 142 GLY B N 1
ATOM 2349 C CA . GLY B 1 142 ? 15.711 -3.469 -1.354 1 28.41 142 GLY B CA 1
ATOM 2350 C C . GLY B 1 142 ? 14.797 -2.619 -0.484 1 28.41 142 GLY B C 1
ATOM 2351 O O . GLY B 1 142 ? 13.906 -3.141 0.188 1 28.41 142 GLY B O 1
ATOM 2352 N N . GLN B 1 143 ? 15.18 -1.664 0.336 1 28.77 143 GLN B N 1
ATOM 2353 C CA . GLN B 1 143 ? 14.398 -0.806 1.218 1 28.77 143 GLN B CA 1
ATOM 2354 C C . GLN B 1 143 ? 13.266 -0.121 0.456 1 28.77 143 GLN B C 1
ATOM 2356 O O . GLN B 1 143 ? 13.508 0.543 -0.554 1 28.77 143 GLN B O 1
ATOM 2361 N N . MET B 1 144 ? 12.141 -0.758 0.246 1 30.03 144 MET B N 1
ATOM 2362 C CA . MET B 1 144 ? 10.977 -0.017 -0.212 1 30.03 144 MET B CA 1
ATOM 2363 C C . MET B 1 144 ? 10.906 1.356 0.449 1 30.03 144 MET B C 1
ATOM 2365 O O . MET B 1 144 ? 10.898 1.459 1.678 1 30.03 144 MET B O 1
ATOM 2369 N N . ASP B 1 145 ? 11.594 2.34 0.118 1 31.38 145 ASP B N 1
ATOM 2370 C CA . ASP B 1 145 ? 11.562 3.725 0.576 1 31.38 145 ASP B CA 1
ATOM 2371 C C . ASP B 1 145 ? 10.141 4.285 0.527 1 31.38 145 ASP B C 1
ATOM 2373 O O . ASP B 1 145 ? 9.508 4.297 -0.531 1 31.38 145 ASP B O 1
ATOM 2377 N N . PHE B 1 146 ? 9.195 3.939 1.42 1 34.66 146 PHE B N 1
ATOM 2378 C CA . PHE B 1 146 ? 8.094 4.898 1.505 1 34.66 146 PHE B CA 1
ATOM 2379 C C . PHE B 1 146 ? 8.586 6.309 1.196 1 34.66 146 PHE B C 1
ATOM 2381 O O . PHE B 1 146 ? 9.484 6.82 1.867 1 34.66 146 PHE B O 1
ATOM 2388 N N . ALA B 1 147 ? 8.938 6.582 -0.033 1 34.06 147 ALA B N 1
ATOM 2389 C CA . ALA B 1 147 ? 9.195 7.988 -0.323 1 34.06 147 ALA B CA 1
ATOM 2390 C C . ALA B 1 147 ? 8.328 8.898 0.545 1 34.06 147 ALA B C 1
ATOM 2392 O O . ALA B 1 147 ? 7.137 9.078 0.27 1 34.06 147 ALA B O 1
ATOM 2393 N N . LEU B 1 148 ? 8.344 8.766 1.82 1 38.59 148 LEU B N 1
ATOM 2394 C CA . LEU B 1 148 ? 7.785 9.891 2.557 1 38.59 148 LEU B CA 1
ATOM 2395 C C . LEU B 1 148 ? 7.957 11.195 1.773 1 38.59 148 LEU B C 1
ATOM 2397 O O . LEU B 1 148 ? 8.969 11.383 1.099 1 38.59 148 LEU B O 1
ATOM 2401 N N . ALA B 1 149 ? 6.926 11.812 1.254 1 39.84 149 ALA B N 1
ATOM 2402 C CA . ALA B 1 149 ? 7.043 13.148 0.681 1 39.84 149 ALA B CA 1
ATOM 2403 C C . ALA B 1 149 ? 8.258 13.883 1.241 1 39.84 149 ALA B C 1
ATOM 2405 O O . ALA B 1 149 ? 8.492 13.875 2.453 1 39.84 149 ALA B O 1
ATOM 2406 N N . PRO B 1 150 ? 9.336 14.109 0.313 1 37.56 150 PRO B N 1
ATOM 2407 C CA . PRO B 1 150 ? 10.484 14.914 0.742 1 37.56 150 PRO B CA 1
ATOM 2408 C C . PRO B 1 150 ? 10.109 15.961 1.788 1 37.56 150 PRO B C 1
ATOM 2410 O O . PRO B 1 150 ? 10.898 16.234 2.703 1 37.56 150 PRO B O 1
ATOM 2413 N N . ALA B 1 151 ? 9.039 16.484 1.537 1 41.97 151 ALA B N 1
ATOM 2414 C CA . ALA B 1 151 ? 8.695 17.594 2.424 1 41.97 151 ALA B CA 1
ATOM 2415 C C . ALA B 1 151 ? 8.523 17.109 3.861 1 41.97 151 ALA B C 1
ATOM 2417 O O . ALA B 1 151 ? 8.891 17.812 4.805 1 41.97 151 ALA B O 1
ATOM 2418 N N . VAL B 1 152 ? 7.93 16.016 4.059 1 45.38 152 VAL B N 1
ATOM 2419 C CA . VAL B 1 152 ? 7.754 15.539 5.426 1 45.38 152 VAL B CA 1
ATOM 2420 C C . VAL B 1 152 ? 9.109 15.164 6.02 1 45.38 152 VAL B C 1
ATOM 2422 O O . VAL B 1 152 ? 9.406 15.508 7.168 1 45.38 152 VAL B O 1
ATOM 2425 N N . ILE B 1 153 ? 9.867 14.484 5.254 1 44.5 153 ILE B N 1
ATOM 2426 C CA . ILE B 1 153 ? 11.203 14.086 5.695 1 44.5 153 ILE B CA 1
ATOM 2427 C C . ILE B 1 153 ? 12.133 15.297 5.684 1 44.5 153 ILE B C 1
ATOM 2429 O O . ILE B 1 153 ? 12.984 15.445 6.559 1 44.5 153 ILE B O 1
ATOM 2433 N N . THR B 1 154 ? 11.891 16.062 4.684 1 40.84 154 THR B N 1
ATOM 2434 C CA . THR B 1 154 ? 12.836 17.156 4.516 1 40.84 154 THR B CA 1
ATOM 2435 C C . THR B 1 154 ? 12.555 18.281 5.508 1 40.84 154 THR B C 1
ATOM 2437 O O . THR B 1 154 ? 13.344 19.219 5.645 1 40.84 154 THR B O 1
ATOM 2440 N N . ASN B 1 155 ? 11.312 18.359 5.887 1 36.16 155 ASN B N 1
ATOM 2441 C CA . ASN B 1 155 ? 11.266 19.391 6.918 1 36.16 155 ASN B CA 1
ATOM 2442 C C . ASN B 1 155 ? 11.609 18.828 8.289 1 36.16 155 ASN B C 1
ATOM 2444 O O . ASN B 1 155 ? 10.727 18.594 9.117 1 36.16 155 ASN B O 1
ATOM 2448 N N . PRO B 1 156 ? 12.773 18.328 8.344 1 41.28 156 PRO B N 1
ATOM 2449 C CA . PRO B 1 156 ? 13.266 17.781 9.617 1 41.28 156 PRO B CA 1
ATOM 2450 C C . PRO B 1 156 ? 13.055 18.734 10.789 1 41.28 156 PRO B C 1
ATOM 2452 O O . PRO B 1 156 ? 13 18.297 11.938 1 41.28 156 PRO B O 1
ATOM 2455 N N . HIS B 1 157 ? 13.047 19.922 10.32 1 42.38 157 HIS B N 1
ATOM 2456 C CA . HIS B 1 157 ? 12.914 20.922 11.375 1 42.38 157 HIS B CA 1
ATOM 2457 C C . HIS B 1 157 ? 11.594 20.766 12.117 1 42.38 157 HIS B C 1
ATOM 2459 O O . HIS B 1 157 ? 11.523 20.984 13.328 1 42.38 157 HIS B O 1
ATOM 2465 N N . THR B 1 158 ? 10.672 20.562 11.352 1 43.28 158 THR B N 1
ATOM 2466 C CA . THR B 1 158 ? 9.383 20.391 12.023 1 43.28 158 THR B CA 1
ATOM 2467 C C . THR B 1 158 ? 9.391 19.172 12.922 1 43.28 158 THR B C 1
ATOM 2469 O O . THR B 1 158 ? 8.914 19.219 14.055 1 43.28 158 THR B O 1
ATOM 2472 N N . TRP B 1 159 ? 9.969 18.156 12.391 1 44.81 159 TRP B N 1
ATOM 2473 C CA . TRP B 1 159 ? 10.016 16.953 13.219 1 44.81 159 TRP B CA 1
ATOM 2474 C C . TRP B 1 159 ? 10.93 17.156 14.422 1 44.81 159 TRP B C 1
ATOM 2476 O O . TRP B 1 159 ? 10.625 16.688 15.523 1 44.81 159 TRP B O 1
ATOM 2486 N N . ARG B 1 160 ? 11.984 17.812 14.164 1 44.09 160 ARG B N 1
ATOM 2487 C CA . ARG B 1 160 ? 12.891 18.125 15.266 1 44.09 160 ARG B CA 1
ATOM 2488 C C . ARG B 1 160 ? 12.18 18.922 16.344 1 44.09 160 ARG B C 1
ATOM 2490 O O . ARG B 1 160 ? 12.453 18.75 17.547 1 44.09 160 ARG B O 1
ATOM 2497 N N . ALA B 1 161 ? 11.336 19.781 15.969 1 44.69 161 ALA B N 1
ATOM 2498 C CA . ALA B 1 161 ? 10.617 20.578 16.953 1 44.69 161 ALA B CA 1
ATOM 2499 C C . ALA B 1 161 ? 9.695 19.719 17.797 1 44.69 161 ALA B C 1
ATOM 2501 O O . ALA B 1 161 ? 9.344 20.078 18.922 1 44.69 161 ALA B O 1
ATOM 2502 N N . LEU B 1 162 ? 9.312 18.672 17.297 1 43.5 162 LEU B N 1
ATOM 2503 C CA . LEU B 1 162 ? 8.391 17.797 18 1 43.5 162 LEU B CA 1
ATOM 2504 C C . LEU B 1 162 ? 9.141 16.922 19 1 43.5 162 LEU B C 1
ATOM 2506 O O . LEU B 1 162 ? 8.578 16.516 20.031 1 43.5 162 LEU B O 1
ATOM 2510 N N . TYR B 1 163 ? 10.281 16.562 18.516 1 42.34 163 TYR B N 1
ATOM 2511 C CA . TYR B 1 163 ? 11.047 15.695 19.406 1 42.34 163 TYR B CA 1
ATOM 2512 C C . TYR B 1 163 ? 11.844 16.516 20.406 1 42.34 163 TYR B C 1
ATOM 2514 O O . TYR B 1 163 ? 12.367 15.984 21.391 1 42.34 163 TYR B O 1
ATOM 2522 N N . GLN B 1 164 ? 12.07 17.797 20.297 1 37.34 164 GLN B N 1
ATOM 2523 C CA . GLN B 1 164 ? 12.773 18.516 21.359 1 37.34 164 GLN B CA 1
ATOM 2524 C C . GLN B 1 164 ? 11.844 18.797 22.547 1 37.34 164 GLN B C 1
ATOM 2526 O O . GLN B 1 164 ? 10.641 19.016 22.359 1 37.34 164 GLN B O 1
#

Sequence (328 aa):
MHFQIYKRLYGKSEEERVRVACRAATTQSLSAYFSNRYAACEAPQDAIAVYMDVGKLLEELCAEVEQMSSSHEQCLVSLDAICALLTTSNLKILTHQPFVNLLWEKVCPLIILLLGIPQKGMSSSGSVSKSSESGEEPVGEGQMDFALAPAVITNPHTWRALYQMHFQIYKRLYGKSEEERVRVACRAATTQSLSAYFSNRYAACEAPQDAIAVYMDVGKLLEELCAEVEQMSSSHEQCLVSLDAICALLTTSNLKILTHQPFVNLLWEKVCPLIILLLGIPQKGMSSSGSVSKSSESGEEPVGEGQMDFALAPAVITNPHTWRALYQ

pLDDT: mean 72.83, std 25.84, range [24.3, 96.5]